Protein AF-A0A812C822-F1 (afdb_monomer)

Structure (mmCIF, N/CA/C/O backbone):
data_AF-A0A812C822-F1
#
_entry.id   AF-A0A812C822-F1
#
loop_
_atom_site.group_PDB
_atom_site.id
_atom_site.type_symbol
_atom_site.label_atom_id
_atom_site.label_alt_id
_atom_site.label_comp_id
_atom_site.label_asym_id
_atom_site.label_entity_id
_atom_site.label_seq_id
_atom_site.pdbx_PDB_ins_code
_atom_site.Cartn_x
_atom_site.Cartn_y
_atom_site.Cartn_z
_atom_site.occupancy
_atom_site.B_iso_or_equiv
_atom_site.auth_seq_id
_atom_site.auth_comp_id
_atom_site.auth_asym_id
_atom_site.auth_atom_id
_atom_site.pdbx_PDB_model_num
ATOM 1 N N . MET A 1 1 ? -41.210 -12.413 82.001 1.00 61.38 1 MET A N 1
ATOM 2 C CA . MET A 1 1 ? -42.008 -12.595 80.765 1.00 61.38 1 MET A CA 1
ATOM 3 C C . MET A 1 1 ? -41.778 -11.460 79.762 1.00 61.38 1 MET A C 1
ATOM 5 O O . MET A 1 1 ? -41.205 -11.728 78.719 1.00 61.38 1 MET A O 1
ATOM 9 N N . VAL A 1 2 ? -42.097 -10.197 80.082 1.00 68.31 2 VAL A N 1
ATOM 10 C CA . VAL A 1 2 ? -41.981 -9.054 79.138 1.00 68.31 2 VAL A CA 1
ATOM 11 C C . VAL A 1 2 ? -40.544 -8.757 78.671 1.00 68.31 2 VAL A C 1
ATOM 13 O O . VAL A 1 2 ? -40.318 -8.565 77.481 1.00 68.31 2 VAL A O 1
ATOM 16 N N . GLN A 1 3 ? -39.553 -8.782 79.572 1.00 64.69 3 GLN A N 1
ATOM 17 C CA . GLN A 1 3 ? -38.143 -8.544 79.208 1.00 64.69 3 GLN A CA 1
ATOM 18 C C . GLN A 1 3 ? -37.578 -9.601 78.246 1.00 64.69 3 GLN A C 1
ATOM 20 O O . GLN A 1 3 ? -36.818 -9.265 77.345 1.00 64.69 3 GLN A O 1
ATOM 25 N N . ILE A 1 4 ? -37.990 -10.863 78.399 1.00 64.94 4 ILE A N 1
ATOM 26 C CA . ILE A 1 4 ? -37.555 -11.973 77.537 1.00 64.94 4 ILE A CA 1
ATOM 27 C C . ILE A 1 4 ? -38.189 -11.842 76.144 1.00 64.94 4 ILE A C 1
ATOM 29 O O . ILE A 1 4 ? -37.499 -12.007 75.145 1.00 64.94 4 ILE A O 1
ATOM 33 N N . LEU A 1 5 ? -39.470 -11.462 76.063 1.00 65.88 5 LEU A N 1
ATOM 34 C CA . LEU A 1 5 ? -40.148 -11.214 74.784 1.00 65.88 5 LEU A CA 1
ATOM 35 C C . LEU A 1 5 ? -39.523 -10.038 74.012 1.00 65.88 5 LEU A C 1
ATOM 37 O O . LEU A 1 5 ? -39.319 -10.125 72.804 1.00 65.88 5 LEU A O 1
ATOM 41 N N . CYS A 1 6 ? -39.180 -8.953 74.714 1.00 67.88 6 CYS A N 1
ATOM 42 C CA . CYS A 1 6 ? -38.526 -7.779 74.129 1.00 67.88 6 CYS A CA 1
ATOM 43 C C . CYS A 1 6 ? -37.108 -8.105 73.620 1.00 67.88 6 CYS A C 1
ATOM 45 O O . CYS A 1 6 ? -36.707 -7.671 72.538 1.00 67.88 6 CYS A O 1
ATOM 47 N N . PHE A 1 7 ? -36.368 -8.938 74.357 1.00 71.38 7 PHE A N 1
ATOM 48 C CA . PHE A 1 7 ? -35.052 -9.430 73.944 1.00 71.38 7 PHE A CA 1
ATOM 49 C C . PHE A 1 7 ? -35.123 -10.307 72.682 1.00 71.38 7 PHE A C 1
ATOM 51 O O . PHE A 1 7 ? -34.345 -10.122 71.752 1.00 71.38 7 PHE A O 1
ATOM 58 N N . ILE A 1 8 ? -36.103 -11.210 72.595 1.00 67.62 8 ILE A N 1
ATOM 59 C CA . ILE A 1 8 ? -36.306 -12.060 71.409 1.00 67.62 8 ILE A CA 1
ATOM 60 C C . ILE A 1 8 ? -36.713 -11.220 70.186 1.00 67.62 8 ILE A C 1
ATOM 62 O O . ILE A 1 8 ? -36.205 -11.440 69.087 1.00 67.62 8 ILE A O 1
ATOM 66 N N . PHE A 1 9 ? -37.586 -10.224 70.363 1.00 71.12 9 PHE A N 1
ATOM 67 C CA . PHE A 1 9 ? -38.024 -9.342 69.276 1.00 71.12 9 PHE A CA 1
ATOM 68 C C . PHE A 1 9 ? -36.879 -8.473 68.727 1.00 71.12 9 PHE A C 1
ATOM 70 O O . PHE A 1 9 ? -36.712 -8.345 67.514 1.00 71.12 9 PHE A O 1
ATOM 77 N N . THR A 1 10 ? -36.043 -7.919 69.608 1.00 70.50 10 THR A N 1
ATOM 78 C CA . THR A 1 10 ? -34.861 -7.128 69.218 1.00 70.50 10 THR A CA 1
ATOM 79 C C . THR A 1 10 ? -33.774 -7.986 68.561 1.00 70.50 10 THR A C 1
ATOM 81 O O . THR A 1 10 ? -33.170 -7.557 67.573 1.00 70.50 10 THR A O 1
ATOM 84 N N . GLN A 1 11 ? -33.571 -9.228 69.019 1.00 73.50 11 GLN A N 1
ATOM 85 C CA . GLN A 1 11 ? -32.710 -10.191 68.325 1.00 73.50 11 GLN A CA 1
ATOM 86 C C . GLN A 1 11 ? -33.229 -10.529 66.922 1.00 73.50 11 GLN A C 1
ATOM 88 O O . GLN A 1 11 ? -32.466 -10.457 65.964 1.00 73.50 11 GLN A O 1
ATOM 93 N N . HIS A 1 12 ? -34.522 -10.803 66.750 1.00 68.12 12 HIS A N 1
ATOM 94 C CA . HIS A 1 12 ? -35.078 -11.049 65.416 1.00 68.12 12 HIS A CA 1
ATOM 95 C C . HIS A 1 12 ? -34.931 -9.848 64.473 1.00 68.12 12 HIS A C 1
ATOM 97 O O . HIS A 1 12 ? -34.549 -10.025 63.316 1.00 68.12 12 HIS A O 1
ATOM 103 N N . LEU A 1 13 ? -35.181 -8.629 64.960 1.00 72.19 13 LEU A N 1
ATOM 104 C CA . LEU A 1 13 ? -35.046 -7.409 64.161 1.00 72.19 13 LEU A CA 1
ATOM 105 C C . LEU A 1 13 ? -33.588 -7.152 63.746 1.00 72.19 13 LEU A C 1
ATOM 107 O O . LEU A 1 13 ? -33.324 -6.803 62.599 1.00 72.19 13 LEU A O 1
ATOM 111 N N . SER A 1 14 ? -32.636 -7.350 64.661 1.00 73.25 14 SER A N 1
ATOM 112 C CA . SER A 1 14 ? -31.201 -7.180 64.381 1.00 73.25 14 SER A CA 1
ATOM 113 C C . SER A 1 14 ? -30.655 -8.236 63.415 1.00 73.25 14 SER A C 1
ATOM 115 O O . SER A 1 14 ? -29.867 -7.905 62.527 1.00 73.25 14 SER A O 1
ATOM 117 N N . ILE A 1 15 ? -31.114 -9.485 63.515 1.00 77.94 15 ILE A N 1
ATOM 118 C CA . ILE A 1 15 ? -30.775 -10.548 62.562 1.00 77.94 15 ILE A CA 1
ATOM 119 C C . ILE A 1 15 ? -31.362 -10.222 61.182 1.00 77.94 15 ILE A C 1
ATOM 121 O O . ILE A 1 15 ? -30.652 -10.274 60.183 1.00 77.94 15 ILE A O 1
ATOM 125 N N . TYR A 1 16 ? -32.626 -9.802 61.115 1.00 72.62 16 TYR A N 1
ATOM 126 C CA . TYR A 1 16 ? -33.255 -9.407 59.853 1.00 72.62 16 TYR A CA 1
ATOM 127 C C . TYR A 1 16 ? -32.528 -8.230 59.185 1.00 72.62 16 TYR A C 1
ATOM 129 O O . TYR A 1 16 ? -32.203 -8.292 57.999 1.00 72.62 16 TYR A O 1
ATOM 137 N N . LEU A 1 17 ? -32.218 -7.176 59.948 1.00 69.88 17 LEU A N 1
ATOM 138 C CA . LEU A 1 17 ? -31.540 -5.987 59.433 1.00 69.88 17 LEU A CA 1
ATOM 139 C C . LEU A 1 17 ? -30.103 -6.292 58.993 1.00 69.88 17 LEU A C 1
ATOM 141 O O . LEU A 1 17 ? -29.672 -5.807 57.951 1.00 69.88 17 LEU A O 1
ATOM 145 N N . SER A 1 18 ? -29.367 -7.106 59.756 1.00 73.88 18 SER A N 1
ATOM 146 C CA . SER A 1 18 ? -27.996 -7.495 59.404 1.00 73.88 18 SER A CA 1
ATOM 147 C C . SER A 1 18 ? -27.952 -8.358 58.144 1.00 73.88 18 SER A C 1
ATOM 149 O O . SER A 1 18 ? -27.127 -8.102 57.270 1.00 73.88 18 SER A O 1
ATOM 151 N N . ILE A 1 19 ? -28.880 -9.307 57.990 1.00 78.06 19 ILE A N 1
ATOM 152 C CA . ILE A 1 19 ? -29.004 -10.112 56.771 1.00 78.06 19 ILE A CA 1
ATOM 153 C C . ILE A 1 19 ? -29.370 -9.214 55.585 1.00 78.06 19 ILE A C 1
ATOM 155 O O . ILE A 1 19 ? -28.661 -9.230 54.581 1.00 78.06 19 ILE A O 1
ATOM 159 N N . TYR A 1 20 ? -30.399 -8.371 55.709 1.00 73.75 20 TYR A N 1
ATOM 160 C CA . TYR A 1 20 ? -30.810 -7.453 54.643 1.00 73.75 20 TYR A CA 1
ATOM 161 C C . TYR A 1 20 ? -29.671 -6.519 54.211 1.00 73.75 20 TYR A C 1
ATOM 163 O O . TYR A 1 20 ? -29.384 -6.397 53.020 1.00 73.75 20 TYR A O 1
ATOM 171 N N . LEU A 1 21 ? -28.974 -5.908 55.173 1.00 71.56 21 LEU A N 1
ATOM 172 C CA . LEU A 1 21 ? -27.857 -5.008 54.902 1.00 71.56 21 LEU A CA 1
ATOM 173 C C . LEU A 1 21 ? -26.675 -5.753 54.269 1.00 71.56 21 LEU A C 1
ATOM 175 O O . LEU A 1 21 ? -26.073 -5.237 53.335 1.00 71.56 21 LEU A O 1
ATOM 179 N N . SER A 1 22 ? -26.366 -6.970 54.730 1.00 74.31 22 SER A N 1
ATOM 180 C CA . SER A 1 22 ? -25.284 -7.791 54.168 1.00 74.31 22 SER A CA 1
ATOM 181 C C . SER A 1 22 ? -25.565 -8.226 52.726 1.00 74.31 22 SER A C 1
ATOM 183 O O . SER A 1 22 ? -24.669 -8.194 51.880 1.00 74.31 22 SER A O 1
ATOM 185 N N . ILE A 1 23 ? -26.817 -8.561 52.408 1.00 74.25 23 ILE A N 1
ATOM 186 C CA . ILE A 1 23 ? -27.250 -8.907 51.052 1.00 74.25 23 ILE A CA 1
ATOM 187 C C . ILE A 1 23 ? -27.214 -7.660 50.163 1.00 74.25 23 ILE A C 1
ATOM 189 O O . ILE A 1 23 ? -26.649 -7.699 49.074 1.00 74.25 23 ILE A O 1
ATOM 193 N N . TYR A 1 24 ? -27.734 -6.528 50.640 1.00 74.62 24 TYR A N 1
ATOM 194 C CA . TYR A 1 24 ? -27.696 -5.273 49.891 1.00 74.62 24 TYR A CA 1
ATOM 195 C C . TYR A 1 24 ? -26.256 -4.818 49.601 1.00 74.62 24 TYR A C 1
ATOM 197 O O . TYR A 1 24 ? -25.925 -4.514 48.454 1.00 74.62 24 TYR A O 1
ATOM 205 N N . LEU A 1 25 ? -25.373 -4.831 50.611 1.00 71.31 25 LEU A N 1
ATOM 206 C CA . LEU A 1 25 ? -23.961 -4.481 50.433 1.00 71.31 25 LEU A CA 1
ATOM 207 C C . LEU A 1 25 ? -23.251 -5.447 49.479 1.00 71.31 25 LEU A C 1
ATOM 209 O O . LEU A 1 25 ? -22.497 -4.993 48.625 1.00 71.31 25 LEU A O 1
ATOM 213 N N . SER A 1 26 ? -23.471 -6.759 49.608 1.00 69.94 26 SER A N 1
ATOM 214 C CA . SER A 1 26 ? -22.804 -7.751 48.752 1.00 69.94 26 SER A CA 1
A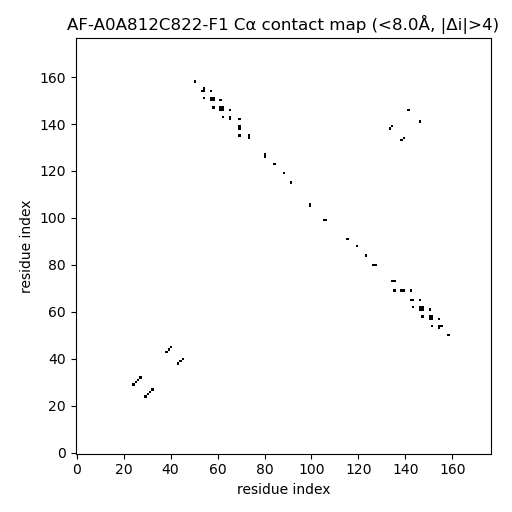TOM 215 C C . SER A 1 26 ? -23.248 -7.651 4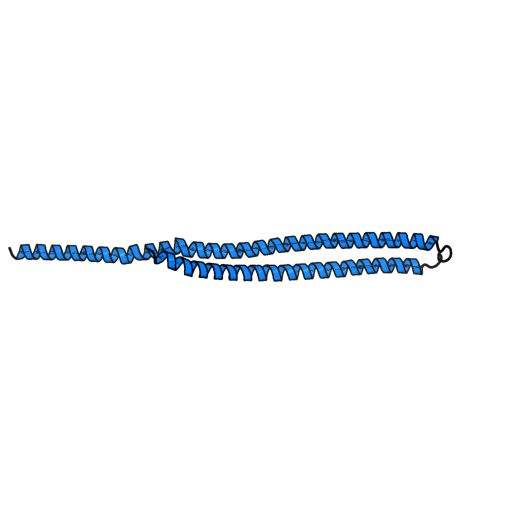7.293 1.00 69.94 26 SER A C 1
ATOM 217 O O . SER A 1 26 ? -22.408 -7.674 46.394 1.00 69.94 26 SER A O 1
ATOM 219 N N . ILE A 1 27 ? -24.538 -7.443 47.029 1.00 71.62 27 ILE A N 1
ATOM 220 C CA . ILE A 1 27 ? -25.031 -7.222 45.666 1.00 71.62 27 ILE A CA 1
ATOM 221 C C . ILE A 1 27 ? -24.429 -5.936 45.085 1.00 71.62 27 ILE A C 1
ATOM 223 O O . ILE A 1 27 ? -23.872 -5.956 43.986 1.00 71.62 27 ILE A O 1
ATOM 227 N N . TYR A 1 28 ? -24.496 -4.827 45.827 1.00 71.94 28 TYR A N 1
ATOM 228 C CA . TYR A 1 28 ? -24.105 -3.518 45.308 1.00 71.94 28 TYR A CA 1
ATOM 229 C C . TYR A 1 28 ? -22.586 -3.360 45.145 1.00 71.94 28 TYR A C 1
ATOM 231 O O . TYR A 1 28 ? -22.126 -2.871 44.116 1.00 71.94 28 TYR A O 1
ATOM 239 N N . TYR A 1 29 ? -21.794 -3.786 46.133 1.00 67.75 29 TYR A N 1
ATOM 240 C CA . TYR A 1 29 ? -20.342 -3.573 46.136 1.00 67.75 29 TYR A CA 1
ATOM 241 C C . TYR A 1 29 ? -19.528 -4.716 45.528 1.00 67.75 29 TYR A C 1
ATOM 243 O O . TYR A 1 29 ? -18.379 -4.487 45.160 1.00 67.75 29 TYR A O 1
ATOM 251 N N . ILE A 1 30 ? -20.070 -5.932 45.424 1.00 69.31 30 ILE A N 1
ATOM 252 C CA . ILE A 1 30 ? -19.310 -7.093 44.923 1.00 69.31 30 ILE A CA 1
ATOM 253 C C . ILE A 1 30 ? -19.871 -7.559 43.582 1.00 69.31 30 ILE A C 1
ATOM 255 O O . ILE A 1 30 ? -19.125 -7.748 42.619 1.00 69.31 30 ILE A O 1
ATOM 259 N N . LEU A 1 31 ? -21.188 -7.723 43.491 1.00 67.12 31 LEU A N 1
ATOM 260 C CA .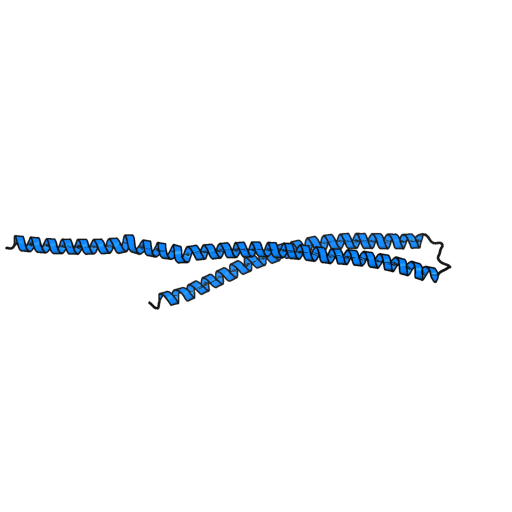 LEU A 1 31 ? -21.825 -8.365 42.343 1.00 67.12 31 LEU A CA 1
ATOM 261 C C . LEU A 1 31 ? -21.961 -7.408 41.145 1.00 67.12 31 LEU A C 1
ATOM 263 O O . LEU A 1 31 ? -21.615 -7.768 40.022 1.00 67.12 31 LEU A O 1
ATOM 267 N N . LEU A 1 32 ? -22.357 -6.153 41.379 1.00 68.44 32 LEU A N 1
ATOM 268 C CA . LEU A 1 32 ? -22.441 -5.142 40.317 1.00 68.44 32 LEU A CA 1
ATOM 269 C C . LEU A 1 32 ? -21.077 -4.852 39.645 1.00 68.44 32 LEU A C 1
ATOM 271 O O . LEU A 1 32 ? -20.998 -4.899 38.414 1.00 68.44 32 LEU A O 1
ATOM 275 N N . PRO A 1 33 ? -19.983 -4.601 40.398 1.00 70.00 33 PRO A N 1
ATOM 276 C CA . PRO A 1 33 ? -18.677 -4.320 39.803 1.00 70.00 33 PRO A CA 1
ATOM 277 C C . PRO A 1 33 ? -18.063 -5.534 39.103 1.00 70.00 33 PRO A C 1
ATOM 279 O O . PRO A 1 33 ? -17.401 -5.373 38.080 1.00 70.00 33 PRO A O 1
ATOM 282 N N . SER A 1 34 ? -18.294 -6.749 39.616 1.00 70.31 34 SER A N 1
ATOM 283 C CA . SER A 1 34 ? -17.786 -7.978 38.991 1.00 70.31 34 SER A CA 1
ATOM 284 C C . SER A 1 34 ? -18.472 -8.276 37.658 1.00 70.31 34 SER A C 1
ATOM 286 O O . SER A 1 34 ? -17.785 -8.627 36.700 1.00 70.31 34 SER A O 1
ATOM 288 N N . ILE A 1 35 ? -19.786 -8.053 37.545 1.00 71.56 35 ILE A N 1
ATOM 289 C CA . ILE A 1 35 ? -20.506 -8.149 36.265 1.00 71.56 35 ILE A CA 1
ATOM 290 C C . ILE A 1 35 ? -20.003 -7.092 35.277 1.00 71.56 35 ILE A C 1
ATOM 292 O O . ILE A 1 35 ? -19.722 -7.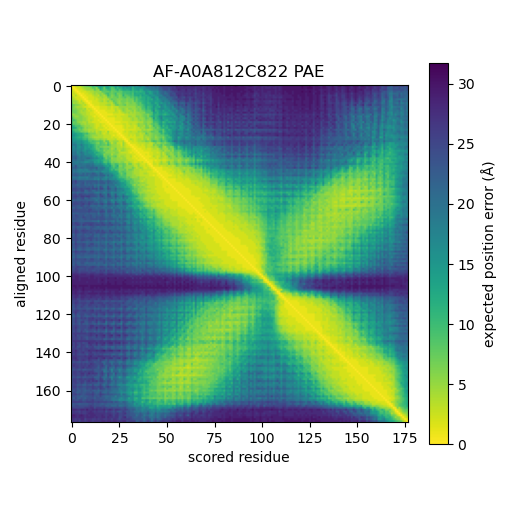423 34.125 1.00 71.56 35 ILE A O 1
ATOM 296 N N . ALA A 1 36 ? -19.840 -5.839 35.715 1.00 67.69 36 ALA A N 1
ATOM 297 C CA . ALA A 1 36 ? -19.332 -4.763 34.861 1.00 67.69 36 ALA A CA 1
ATOM 298 C C . ALA A 1 36 ? -17.910 -5.056 34.347 1.00 67.69 36 ALA A C 1
ATOM 300 O O . ALA A 1 36 ? -17.621 -4.891 33.160 1.00 67.69 36 ALA A O 1
ATOM 301 N N . PHE A 1 37 ? -17.034 -5.557 35.221 1.00 69.38 37 PHE A N 1
ATOM 302 C CA . PHE A 1 37 ? -15.685 -5.991 34.865 1.00 69.38 37 PHE A CA 1
ATOM 303 C C . PHE A 1 37 ? -15.698 -7.171 33.883 1.00 69.38 37 PHE A C 1
ATOM 305 O O . PHE A 1 37 ? -14.940 -7.179 32.913 1.00 69.38 37 PHE A O 1
ATOM 312 N N . CYS A 1 38 ? -16.595 -8.139 34.093 1.00 71.19 38 CYS A N 1
ATOM 313 C CA . CYS A 1 38 ? -16.775 -9.286 33.209 1.00 71.19 38 CYS A CA 1
ATOM 314 C C . CYS A 1 38 ? -17.226 -8.849 31.805 1.00 71.19 38 CYS A C 1
ATOM 316 O O . CYS A 1 38 ? -16.637 -9.278 30.816 1.00 71.19 38 CYS A O 1
ATOM 318 N N . PHE A 1 39 ? -18.186 -7.924 31.708 1.00 71.69 39 PHE A N 1
ATOM 319 C CA . PHE A 1 39 ? -18.628 -7.342 30.435 1.00 71.69 39 PHE A CA 1
ATOM 320 C C . PHE A 1 39 ? -17.503 -6.594 29.712 1.00 71.69 39 PHE A C 1
ATOM 322 O O . PHE A 1 39 ? -17.303 -6.775 28.509 1.00 71.69 39 PHE A O 1
ATOM 329 N N . TYR A 1 40 ? -16.734 -5.780 30.439 1.00 62.47 40 TYR A N 1
ATOM 330 C CA . TYR A 1 40 ? -15.603 -5.048 29.873 1.00 62.47 40 TYR A CA 1
ATOM 331 C C . TYR A 1 40 ? -14.545 -5.998 29.290 1.00 62.47 40 TYR A C 1
ATOM 333 O O . TYR A 1 40 ? -14.107 -5.816 28.152 1.00 62.47 40 TYR A O 1
ATOM 341 N N . LEU A 1 41 ? -14.176 -7.048 30.029 1.00 63.50 41 LEU A N 1
ATOM 342 C CA . LEU A 1 41 ? -13.210 -8.050 29.575 1.00 63.50 41 LEU A CA 1
ATOM 343 C C . LEU A 1 41 ? -13.725 -8.913 28.419 1.00 63.50 41 LEU A C 1
ATOM 345 O O . LEU A 1 41 ? -12.969 -9.178 27.488 1.00 63.50 41 LEU A O 1
ATOM 349 N N . LEU A 1 42 ? -14.980 -9.364 28.467 1.00 67.44 42 LEU A N 1
ATOM 350 C CA . LEU A 1 42 ? -15.539 -10.283 27.468 1.00 67.44 42 LEU A CA 1
ATOM 351 C C . LEU A 1 42 ? -15.947 -9.595 26.167 1.00 67.44 42 LEU A C 1
ATOM 353 O O . LEU A 1 42 ? -15.922 -10.236 25.120 1.00 67.44 42 LEU A O 1
ATOM 357 N N . HIS A 1 43 ? -16.329 -8.318 26.214 1.00 69.19 43 HIS A N 1
ATOM 358 C CA . HIS A 1 43 ? -16.831 -7.608 25.039 1.00 69.19 43 HIS A CA 1
ATOM 359 C C . HIS A 1 43 ? -15.967 -6.419 24.638 1.00 69.19 43 HIS A C 1
ATOM 361 O O . HIS A 1 43 ? -15.543 -6.351 23.484 1.00 69.19 43 HIS A O 1
ATOM 367 N N . CYS A 1 44 ? -15.679 -5.487 25.552 1.00 69.50 44 CYS A N 1
ATOM 368 C CA . CYS A 1 44 ? -14.966 -4.262 25.181 1.00 69.50 44 CYS A CA 1
ATOM 369 C C . CYS A 1 44 ? -13.525 -4.555 24.747 1.00 69.50 44 CYS A C 1
ATOM 371 O O . CYS A 1 44 ? -13.112 -4.121 23.673 1.00 69.50 44 CYS A O 1
ATOM 373 N N . VAL A 1 45 ? -12.769 -5.319 25.540 1.00 69.81 45 VAL A N 1
ATOM 374 C CA . VAL A 1 45 ? -11.364 -5.648 25.242 1.00 69.81 45 VAL A CA 1
ATOM 375 C C . VAL A 1 45 ? -11.198 -6.371 23.895 1.00 69.81 45 VAL A C 1
ATOM 377 O O . VAL A 1 45 ? -10.445 -5.868 23.058 1.00 69.81 45 VAL A O 1
ATOM 380 N N . PRO A 1 46 ? -11.886 -7.495 23.613 1.00 72.44 46 PRO A N 1
ATOM 381 C CA . PRO A 1 46 ? -11.741 -8.179 22.330 1.00 72.44 46 PRO A CA 1
ATOM 382 C C . PRO A 1 46 ? -12.246 -7.337 21.159 1.00 72.44 46 PRO A C 1
ATOM 384 O O . PRO A 1 46 ? -11.670 -7.423 20.077 1.00 72.44 46 PRO A O 1
ATOM 387 N N . PHE A 1 47 ? -13.248 -6.472 21.358 1.00 73.06 47 PHE A N 1
ATOM 388 C CA . PHE A 1 47 ? -13.665 -5.524 20.328 1.00 73.06 47 PHE A CA 1
ATOM 389 C C . PHE A 1 47 ? -12.534 -4.549 19.972 1.00 73.06 47 PHE A C 1
ATOM 391 O O . PHE A 1 47 ? -12.115 -4.516 18.816 1.00 73.06 47 PHE A O 1
ATOM 398 N N . PHE A 1 48 ? -11.971 -3.823 20.944 1.00 69.81 48 PHE A N 1
ATOM 399 C CA . PHE A 1 48 ? -10.864 -2.887 20.695 1.00 69.81 48 PHE A CA 1
ATOM 400 C C . PHE A 1 48 ? -9.619 -3.581 20.123 1.00 69.81 48 PHE A C 1
ATOM 402 O O . PHE A 1 48 ? -8.961 -3.052 19.221 1.00 69.81 48 PHE A O 1
ATOM 409 N N . LEU A 1 49 ? -9.313 -4.787 20.605 1.00 72.12 49 LEU A N 1
ATOM 410 C CA . LEU A 1 49 ? -8.193 -5.574 20.101 1.00 72.12 49 LEU A CA 1
ATOM 411 C C . LEU A 1 49 ? -8.435 -6.015 18.652 1.00 72.12 49 LEU A C 1
ATOM 413 O O . LEU A 1 49 ? -7.578 -5.808 17.801 1.00 72.12 49 LEU A O 1
ATOM 417 N N . SER A 1 50 ? -9.617 -6.550 18.336 1.00 74.50 50 SER A N 1
ATOM 418 C CA . SER A 1 50 ? -9.958 -6.962 16.968 1.00 74.50 50 SER A CA 1
ATOM 419 C C . SER A 1 50 ? -9.911 -5.787 15.992 1.00 74.50 50 SER A C 1
ATOM 421 O O . SER A 1 50 ? -9.399 -5.922 14.883 1.00 74.50 50 SER A O 1
ATOM 423 N N . HIS A 1 51 ? -10.358 -4.609 16.431 1.00 73.69 51 HIS A N 1
ATOM 424 C CA . HIS A 1 51 ? -10.354 -3.395 15.630 1.00 73.69 51 HIS A CA 1
ATOM 425 C C . HIS A 1 51 ? -8.927 -2.926 15.338 1.00 73.69 51 HIS A C 1
ATOM 427 O O . HIS A 1 51 ? -8.563 -2.726 14.180 1.00 73.69 51 HIS A O 1
ATOM 433 N N . SER A 1 52 ? -8.094 -2.822 16.374 1.00 72.19 52 SER A N 1
ATOM 434 C CA . SER A 1 52 ? -6.700 -2.395 16.222 1.00 72.19 52 SER A CA 1
ATOM 435 C C . SER A 1 52 ? -5.888 -3.380 15.375 1.00 72.19 52 SER A C 1
ATOM 437 O O . SER A 1 52 ? -5.160 -2.952 14.478 1.00 72.19 52 SER A O 1
ATOM 439 N N . VAL A 1 53 ? -6.083 -4.690 15.568 1.00 79.38 53 VAL A N 1
ATOM 440 C CA . VAL A 1 53 ? -5.459 -5.738 14.744 1.00 79.38 53 VAL A CA 1
ATOM 441 C C . VAL A 1 53 ? -5.941 -5.668 13.296 1.00 79.38 53 VAL A C 1
ATOM 443 O O . VAL A 1 53 ? -5.121 -5.764 12.387 1.00 79.38 53 VAL A O 1
ATOM 446 N N . SER A 1 54 ? -7.240 -5.466 13.056 1.00 78.00 54 SER A N 1
ATOM 447 C CA . SER A 1 54 ? -7.783 -5.386 11.694 1.00 78.00 54 SER A CA 1
ATOM 448 C C . SER A 1 54 ? -7.208 -4.206 10.908 1.00 78.00 54 SER A C 1
ATOM 450 O O . SER A 1 54 ? -6.808 -4.374 9.756 1.00 78.00 54 SER A O 1
ATOM 452 N N . ILE A 1 55 ? -7.074 -3.039 11.547 1.00 75.50 55 ILE A N 1
ATOM 453 C CA . ILE A 1 55 ? -6.482 -1.849 10.932 1.00 75.50 55 ILE A CA 1
ATOM 454 C C . ILE A 1 55 ? -5.003 -2.104 10.649 1.00 75.50 55 ILE A C 1
ATOM 456 O O . ILE A 1 55 ? -4.564 -1.929 9.513 1.00 75.50 55 ILE A O 1
ATOM 460 N N . TYR A 1 56 ? -4.252 -2.590 11.642 1.00 77.44 56 TYR A N 1
ATOM 461 C CA . TYR A 1 56 ? -2.833 -2.897 11.475 1.00 77.44 56 TYR A CA 1
ATOM 462 C C . TYR A 1 56 ? -2.591 -3.882 10.325 1.00 77.44 56 TYR A C 1
ATOM 464 O O . TYR A 1 56 ? -1.772 -3.620 9.443 1.00 77.44 56 TYR A O 1
ATOM 472 N N . LEU A 1 57 ? -3.346 -4.984 10.293 1.00 79.81 57 LEU A N 1
ATOM 473 C CA . LEU A 1 57 ? -3.228 -6.004 9.258 1.00 79.81 57 LEU A CA 1
ATOM 474 C C . LEU A 1 57 ? -3.608 -5.455 7.878 1.00 79.81 57 LEU A C 1
ATOM 476 O O . LEU A 1 57 ? -2.914 -5.740 6.905 1.00 79.81 57 LEU A O 1
ATOM 480 N N . SER A 1 58 ? -4.669 -4.646 7.786 1.00 77.06 58 SER A N 1
ATOM 481 C CA . SER A 1 58 ? -5.097 -4.043 6.517 1.00 77.06 58 SER A CA 1
ATOM 482 C C . SER A 1 58 ? -4.033 -3.112 5.931 1.00 77.06 58 SER A C 1
ATOM 484 O O . SER A 1 58 ? -3.740 -3.184 4.736 1.00 77.06 58 SER A O 1
ATOM 486 N N . ILE A 1 59 ? -3.385 -2.305 6.776 1.00 76.88 59 ILE A N 1
ATOM 487 C CA . ILE A 1 59 ? -2.304 -1.409 6.368 1.00 76.88 59 ILE A CA 1
ATOM 488 C C . ILE A 1 59 ? -1.091 -2.235 5.945 1.00 76.88 59 ILE A C 1
ATOM 490 O O . ILE A 1 59 ? -0.587 -2.048 4.837 1.00 76.88 59 ILE A O 1
ATOM 494 N N . TYR A 1 60 ? -0.666 -3.192 6.775 1.00 80.38 60 TYR A N 1
ATOM 495 C CA . TYR A 1 60 ? 0.475 -4.057 6.478 1.00 80.38 60 TYR A CA 1
ATOM 496 C C . TYR A 1 60 ? 0.303 -4.791 5.141 1.00 80.38 60 TYR A C 1
ATOM 498 O O . TYR A 1 60 ? 1.188 -4.746 4.285 1.00 80.38 60 TYR A O 1
ATOM 506 N N . LEU A 1 61 ? -0.864 -5.407 4.928 1.00 81.00 61 LEU A N 1
ATOM 507 C CA . LEU A 1 61 ? -1.173 -6.128 3.698 1.00 81.00 61 LEU A CA 1
ATOM 508 C C . LEU A 1 61 ? -1.237 -5.187 2.489 1.00 81.00 61 LEU A C 1
ATOM 510 O O . LEU A 1 61 ? -0.724 -5.538 1.429 1.00 81.00 61 LEU A O 1
ATOM 514 N N . SER A 1 62 ? -1.812 -3.987 2.641 1.00 77.94 62 SER A N 1
ATOM 515 C CA . SER A 1 62 ? -1.876 -2.999 1.554 1.00 77.94 62 SER A CA 1
ATOM 516 C C . SER A 1 62 ? -0.488 -2.534 1.108 1.00 77.94 62 SER A C 1
ATOM 518 O O . SER A 1 62 ? -0.216 -2.492 -0.091 1.00 77.94 62 SER A O 1
ATOM 520 N N . ILE A 1 63 ? 0.425 -2.288 2.054 1.00 77.69 63 ILE A N 1
ATOM 521 C CA . ILE A 1 63 ? 1.811 -1.908 1.760 1.00 77.69 63 ILE A CA 1
ATOM 522 C C . ILE A 1 63 ? 2.537 -3.062 1.070 1.00 77.69 63 ILE A C 1
ATOM 524 O O . ILE A 1 63 ? 3.183 -2.851 0.044 1.00 77.69 63 ILE A O 1
ATOM 528 N N . TYR A 1 64 ? 2.409 -4.283 1.598 1.00 84.31 64 TYR A N 1
ATOM 529 C CA . TYR A 1 64 ? 3.048 -5.460 1.013 1.00 84.31 64 TYR A CA 1
ATOM 530 C C . TYR A 1 64 ? 2.569 -5.708 -0.422 1.00 84.31 64 TYR A C 1
ATOM 532 O O . TYR A 1 64 ? 3.382 -5.861 -1.337 1.00 84.31 64 TYR A O 1
ATOM 540 N N . PHE A 1 65 ? 1.250 -5.677 -0.636 1.00 80.94 65 PHE A N 1
ATOM 541 C CA . PHE A 1 65 ? 0.654 -5.801 -1.962 1.00 80.94 65 PHE A CA 1
ATOM 542 C C . PHE A 1 65 ? 1.189 -4.721 -2.903 1.00 80.94 65 PHE A C 1
ATOM 544 O O . PHE A 1 65 ? 1.622 -5.025 -4.014 1.00 80.94 65 PHE A O 1
ATOM 551 N N . CYS A 1 66 ? 1.249 -3.476 -2.439 1.00 77.31 66 CYS A N 1
ATOM 552 C CA . CYS A 1 66 ? 1.706 -2.364 -3.250 1.00 77.31 66 CYS A CA 1
ATOM 553 C C . CYS A 1 66 ? 3.191 -2.463 -3.645 1.00 77.31 66 CYS A C 1
ATOM 555 O O . CYS A 1 66 ? 3.558 -2.212 -4.799 1.00 77.31 66 CYS A O 1
ATOM 557 N N . LEU A 1 67 ? 4.047 -2.918 -2.726 1.00 77.56 67 LEU A N 1
ATOM 558 C CA . LEU A 1 67 ? 5.454 -3.193 -3.019 1.00 77.56 67 LEU A CA 1
ATOM 559 C C . LEU A 1 67 ? 5.602 -4.323 -4.046 1.00 77.56 67 LEU A C 1
ATOM 561 O O . LEU A 1 67 ? 6.367 -4.209 -5.000 1.00 77.56 67 LEU A O 1
ATOM 565 N N . SER A 1 68 ? 4.836 -5.404 -3.879 1.00 84.12 68 SER A N 1
ATOM 566 C CA . SER A 1 68 ? 4.883 -6.541 -4.802 1.00 84.12 68 SER A CA 1
ATOM 567 C C . SER A 1 68 ? 4.423 -6.152 -6.212 1.00 84.12 68 SER A C 1
ATOM 569 O O . SER A 1 68 ? 5.063 -6.512 -7.202 1.00 84.12 68 SER A O 1
ATOM 571 N N . HIS A 1 69 ? 3.360 -5.348 -6.311 1.00 81.56 69 HIS A N 1
ATOM 572 C CA . HIS A 1 69 ? 2.811 -4.914 -7.586 1.00 81.56 69 HIS A CA 1
ATOM 573 C C . HIS A 1 69 ? 3.753 -3.945 -8.303 1.00 81.56 69 HIS A C 1
ATOM 575 O O . HIS A 1 69 ? 4.071 -4.164 -9.471 1.00 81.56 69 HIS A O 1
ATOM 581 N N . SER A 1 70 ? 4.264 -2.929 -7.600 1.00 78.06 70 SER A N 1
ATOM 582 C CA . SER A 1 70 ? 5.234 -1.980 -8.166 1.00 78.06 70 SER A CA 1
ATOM 583 C C . SER A 1 70 ? 6.498 -2.682 -8.672 1.00 78.06 70 SER A C 1
ATOM 585 O O . SER A 1 70 ? 6.953 -2.392 -9.779 1.00 78.06 70 SER A O 1
ATOM 587 N N . PHE A 1 71 ? 7.007 -3.678 -7.937 1.00 77.38 71 PHE A N 1
ATOM 588 C CA . PHE A 1 71 ? 8.135 -4.492 -8.388 1.00 77.38 71 PHE A CA 1
ATOM 589 C C . PHE A 1 71 ? 7.807 -5.291 -9.656 1.00 77.38 71 PHE A C 1
ATOM 591 O O . PHE A 1 71 ? 8.570 -5.261 -10.622 1.00 77.38 71 PHE A O 1
ATOM 598 N N . SER A 1 72 ? 6.655 -5.967 -9.691 1.00 83.94 72 SER A N 1
ATOM 599 C CA . SER A 1 72 ? 6.236 -6.740 -10.868 1.00 83.94 72 SER A CA 1
ATOM 600 C C . SER A 1 72 ? 6.066 -5.865 -12.115 1.00 83.94 72 SER A C 1
ATOM 602 O O . SER A 1 72 ? 6.509 -6.232 -13.204 1.00 83.94 72 SER A O 1
ATOM 604 N N . PHE A 1 73 ? 5.489 -4.673 -11.948 1.00 78.81 73 PHE A N 1
ATOM 605 C CA . PHE A 1 73 ? 5.250 -3.723 -13.027 1.00 78.81 73 PHE A CA 1
ATOM 606 C C . PHE A 1 73 ? 6.559 -3.159 -13.582 1.00 78.81 73 PHE A C 1
ATOM 608 O O . PHE A 1 73 ? 6.721 -3.070 -14.802 1.00 78.81 73 PHE A O 1
ATOM 615 N N . PHE A 1 74 ? 7.506 -2.836 -12.694 1.00 78.56 74 PHE A N 1
ATOM 616 C CA . PHE A 1 74 ? 8.856 -2.428 -13.069 1.00 78.56 74 PHE A CA 1
ATOM 617 C C . PHE A 1 74 ? 9.550 -3.509 -13.902 1.00 78.56 74 PHE A C 1
ATOM 619 O O . PHE A 1 74 ? 10.085 -3.212 -14.968 1.00 78.56 74 PHE A O 1
ATOM 626 N N . LEU A 1 75 ? 9.491 -4.767 -13.457 1.00 81.38 75 LEU A N 1
ATOM 627 C CA . LEU A 1 75 ? 10.149 -5.889 -14.126 1.00 81.38 75 LEU A CA 1
ATOM 628 C C . LEU A 1 75 ? 9.545 -6.150 -15.514 1.00 81.38 75 LEU A C 1
ATOM 630 O O . LEU A 1 75 ? 10.282 -6.283 -16.490 1.00 81.38 75 LEU A O 1
ATOM 634 N N . PHE A 1 76 ? 8.213 -6.135 -15.626 1.00 83.06 76 PHE A N 1
ATOM 635 C CA . PHE A 1 76 ? 7.517 -6.260 -16.909 1.00 83.06 76 PHE A CA 1
ATOM 636 C C . PHE A 1 76 ? 7.923 -5.153 -17.888 1.00 83.06 76 PHE A C 1
ATOM 638 O O . PHE A 1 76 ? 8.287 -5.429 -19.034 1.00 83.06 76 PHE A O 1
ATOM 645 N N . HIS A 1 77 ? 7.911 -3.898 -17.433 1.00 78.12 77 HIS A N 1
ATOM 646 C CA . HIS A 1 77 ? 8.267 -2.779 -18.295 1.00 78.12 77 HIS A CA 1
ATOM 647 C C . HIS A 1 77 ? 9.736 -2.813 -18.692 1.00 78.12 77 HIS A C 1
ATOM 649 O O . HIS A 1 77 ? 10.038 -2.616 -19.866 1.00 78.12 77 HIS A O 1
ATOM 655 N N . PHE A 1 78 ? 10.639 -3.124 -17.764 1.00 78.88 78 PHE A N 1
ATOM 656 C CA . PHE A 1 78 ? 12.060 -3.260 -18.061 1.00 78.88 78 PHE A CA 1
ATOM 657 C C . PHE A 1 78 ? 12.307 -4.282 -19.177 1.00 78.88 78 PHE A C 1
ATOM 659 O O . PHE A 1 78 ? 12.998 -3.975 -20.149 1.00 78.88 78 PHE A O 1
ATOM 666 N N . VAL A 1 79 ? 11.675 -5.459 -19.091 1.00 82.38 79 VAL A N 1
ATOM 667 C CA . VAL A 1 79 ? 11.759 -6.490 -20.137 1.00 82.38 79 VAL A CA 1
ATOM 668 C C . VAL A 1 79 ? 11.179 -5.984 -21.458 1.00 82.38 79 VAL A C 1
ATOM 670 O O . VAL A 1 79 ? 11.795 -6.181 -22.503 1.00 82.38 79 VAL A O 1
ATOM 673 N N . SER A 1 80 ? 10.035 -5.291 -21.430 1.00 82.56 80 SER A N 1
ATOM 674 C CA . SER A 1 80 ? 9.414 -4.748 -22.645 1.00 82.56 80 SER A CA 1
ATOM 675 C C . SER A 1 80 ? 10.298 -3.710 -23.346 1.00 82.56 80 SER A C 1
ATOM 677 O O . SER A 1 80 ? 10.467 -3.763 -24.563 1.00 82.56 80 SER A O 1
ATOM 679 N N . ILE A 1 81 ? 10.928 -2.816 -22.578 1.00 77.19 81 ILE A N 1
ATOM 680 C CA . ILE A 1 81 ? 11.823 -1.778 -23.088 1.00 77.19 81 ILE A CA 1
ATOM 681 C C . ILE A 1 81 ? 13.068 -2.438 -23.670 1.00 77.19 81 ILE A C 1
ATOM 683 O O . ILE A 1 81 ? 13.417 -2.167 -24.817 1.00 77.19 81 ILE A O 1
ATOM 687 N N . TYR A 1 82 ? 13.686 -3.362 -22.932 1.00 78.56 82 TYR A N 1
ATOM 688 C CA . TYR A 1 82 ? 14.850 -4.106 -23.402 1.00 78.56 82 TYR A CA 1
ATOM 689 C C . TYR A 1 82 ? 14.567 -4.832 -24.724 1.00 78.56 82 TYR A C 1
ATOM 691 O O . TYR A 1 82 ? 15.326 -4.689 -25.682 1.00 78.56 82 TYR A O 1
ATOM 699 N N . LEU A 1 83 ? 13.442 -5.550 -24.806 1.00 82.50 83 LEU A N 1
ATOM 700 C CA . LEU A 1 83 ? 13.041 -6.264 -26.016 1.00 82.50 83 LEU A CA 1
ATOM 701 C C . LEU A 1 83 ? 12.766 -5.300 -27.176 1.00 82.50 83 LEU A C 1
ATOM 703 O O . LEU A 1 83 ? 13.196 -5.562 -28.297 1.00 82.50 83 LEU A O 1
ATOM 707 N N . SER A 1 84 ? 12.093 -4.175 -26.914 1.00 78.81 84 SER A N 1
ATOM 70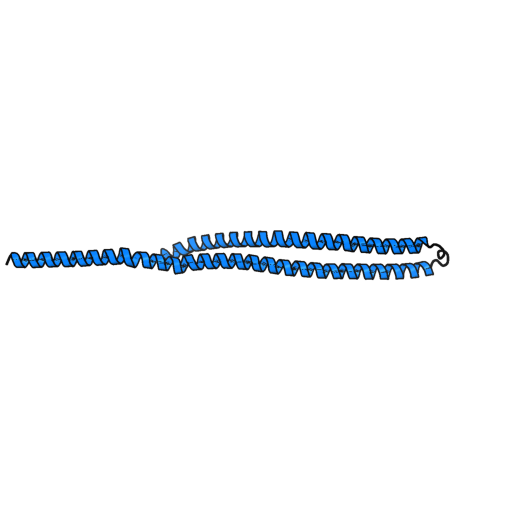8 C CA . SER A 1 84 ? 11.796 -3.166 -27.936 1.00 78.81 84 SER A CA 1
ATOM 709 C C . SER A 1 84 ? 13.062 -2.533 -28.514 1.00 78.81 84 SER A C 1
ATOM 711 O O . SER A 1 84 ? 13.154 -2.351 -29.726 1.00 78.81 84 SER A O 1
ATOM 713 N N . ILE A 1 85 ? 14.059 -2.265 -27.666 1.00 75.12 85 ILE A N 1
ATOM 714 C CA . ILE A 1 85 ? 15.355 -1.717 -28.069 1.00 75.12 85 ILE A CA 1
ATOM 715 C C . ILE A 1 85 ? 16.132 -2.761 -28.870 1.00 75.12 8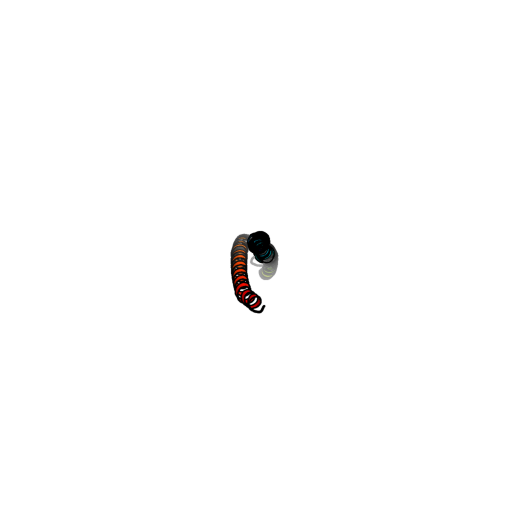5 ILE A C 1
ATOM 717 O O . ILE A 1 85 ? 16.656 -2.461 -29.937 1.00 75.12 85 ILE A O 1
ATOM 721 N N . TYR A 1 86 ? 16.184 -4.004 -28.390 1.00 78.38 86 TYR A N 1
ATOM 722 C CA . TYR A 1 86 ? 16.872 -5.076 -29.102 1.00 78.38 86 TYR A CA 1
ATOM 723 C C . TYR A 1 86 ? 16.275 -5.297 -30.499 1.00 78.38 86 TYR A C 1
ATOM 725 O O . TYR A 1 86 ? 17.005 -5.359 -31.490 1.00 78.38 86 TYR A O 1
ATOM 733 N N . LEU A 1 87 ? 14.943 -5.357 -30.589 1.00 80.62 87 LEU A N 1
ATOM 734 C CA . LEU A 1 87 ? 14.234 -5.565 -31.846 1.00 80.62 87 LEU A CA 1
ATOM 735 C C . LEU A 1 87 ? 14.379 -4.368 -32.793 1.00 80.62 87 LEU A C 1
ATOM 737 O O . LEU A 1 87 ? 14.579 -4.576 -33.987 1.00 80.62 87 LEU A O 1
ATOM 741 N N . SER A 1 88 ? 14.312 -3.131 -32.288 1.00 75.88 88 SER A N 1
ATOM 742 C CA . SER A 1 88 ? 14.467 -1.929 -33.117 1.00 75.88 88 SER A CA 1
ATOM 743 C C . SER A 1 88 ? 15.874 -1.827 -33.702 1.00 75.88 88 SER A C 1
ATOM 745 O O . SER A 1 88 ? 16.022 -1.558 -34.895 1.00 75.88 88 SER A O 1
ATOM 747 N N . ILE A 1 89 ? 16.901 -2.139 -32.907 1.00 72.88 89 ILE A N 1
ATOM 748 C CA . ILE A 1 89 ? 18.286 -2.198 -33.373 1.00 72.88 89 ILE A CA 1
ATOM 749 C C . ILE A 1 89 ? 18.429 -3.295 -34.430 1.00 72.88 89 ILE A C 1
ATOM 751 O O . ILE A 1 89 ? 18.877 -3.006 -35.539 1.00 72.88 89 ILE A O 1
ATOM 755 N N . TYR A 1 90 ? 17.999 -4.526 -34.136 1.00 76.25 90 TYR A N 1
ATOM 756 C CA . TYR A 1 90 ? 18.113 -5.647 -35.074 1.00 76.25 90 TYR A CA 1
ATOM 757 C C . TYR A 1 90 ? 17.406 -5.359 -36.405 1.00 76.25 90 TYR A C 1
ATOM 759 O O . TYR A 1 90 ? 17.993 -5.534 -37.474 1.00 76.25 90 TYR A O 1
ATOM 767 N N . LEU A 1 91 ? 16.171 -4.852 -36.345 1.00 77.06 91 LEU A N 1
ATOM 768 C CA . LEU A 1 91 ? 15.389 -4.509 -37.526 1.00 77.06 91 LEU A CA 1
ATOM 769 C C . LEU A 1 91 ? 16.036 -3.366 -38.314 1.00 77.06 91 LEU A C 1
ATOM 771 O O . LEU A 1 91 ? 16.125 -3.464 -39.531 1.00 77.06 91 LEU A O 1
ATOM 775 N N . SER A 1 92 ? 16.535 -2.315 -37.653 1.00 71.25 92 SER A N 1
ATOM 776 C CA . SER A 1 92 ? 17.203 -1.192 -38.332 1.00 71.25 92 SER A CA 1
ATOM 777 C C . SER A 1 92 ? 18.472 -1.626 -39.076 1.00 71.25 92 SER A C 1
ATOM 779 O O . SER A 1 92 ? 18.720 -1.193 -40.205 1.00 71.25 92 SER A O 1
ATOM 781 N N . ILE A 1 93 ? 19.246 -2.542 -38.489 1.00 70.56 93 ILE A N 1
ATOM 782 C CA . ILE A 1 93 ? 20.443 -3.113 -39.110 1.00 70.56 93 ILE A CA 1
ATOM 783 C C . ILE A 1 93 ? 20.041 -3.994 -40.298 1.00 70.56 93 ILE A C 1
ATOM 785 O O . ILE A 1 93 ? 20.556 -3.823 -41.398 1.00 70.56 93 ILE A O 1
ATOM 789 N N . TYR A 1 94 ? 19.070 -4.891 -40.121 1.00 74.69 94 TYR A N 1
ATOM 790 C CA . TYR A 1 94 ? 18.600 -5.757 -41.203 1.00 74.69 94 TYR A CA 1
ATOM 791 C C . TYR A 1 94 ? 18.013 -4.960 -42.381 1.00 74.69 94 TYR A C 1
ATOM 793 O O . TYR A 1 94 ? 18.320 -5.231 -43.547 1.00 74.69 94 TYR A O 1
ATOM 801 N N . LEU A 1 95 ? 17.200 -3.940 -42.092 1.00 69.31 95 LEU A N 1
ATOM 802 C CA . LEU A 1 95 ? 16.581 -3.085 -43.104 1.00 69.31 95 LEU A CA 1
ATOM 803 C C . LEU A 1 95 ? 17.624 -2.230 -43.837 1.00 69.31 95 LEU A C 1
ATOM 805 O O . LEU A 1 95 ? 17.543 -2.076 -45.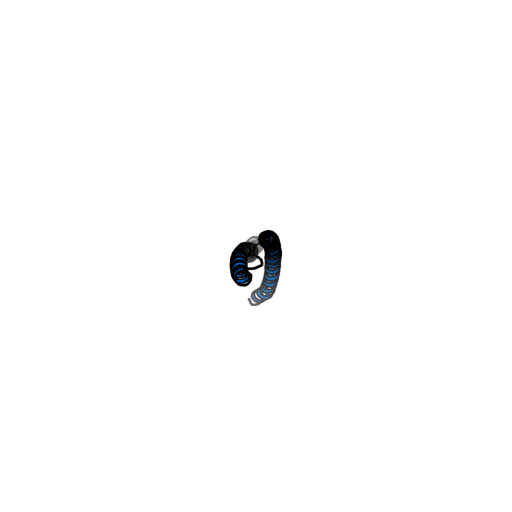049 1.00 69.31 95 LEU A O 1
ATOM 809 N N . SER A 1 96 ? 18.633 -1.705 -43.136 1.00 66.88 96 SER A N 1
ATOM 810 C CA . SER A 1 96 ? 19.711 -0.932 -43.773 1.00 66.88 96 SER A CA 1
ATOM 811 C C . SER A 1 96 ? 20.610 -1.796 -44.665 1.00 66.88 96 SER A C 1
ATOM 813 O O . SER A 1 96 ? 20.992 -1.362 -45.753 1.00 66.88 96 SER A O 1
ATOM 815 N N . ILE A 1 97 ? 20.890 -3.043 -44.276 1.00 65.88 97 ILE A N 1
ATOM 816 C CA . ILE A 1 97 ? 21.648 -4.000 -45.099 1.00 65.88 97 ILE A CA 1
ATOM 817 C C . ILE A 1 97 ? 20.844 -4.429 -46.339 1.00 65.88 97 ILE A C 1
ATOM 819 O O . ILE A 1 97 ? 21.377 -4.469 -47.445 1.00 65.88 97 ILE A O 1
ATOM 823 N N . SER A 1 98 ? 19.549 -4.716 -46.184 1.00 69.69 98 SER A N 1
ATOM 824 C CA . SER A 1 98 ? 18.681 -5.093 -47.314 1.00 69.69 98 SER A CA 1
ATOM 825 C C . SER A 1 98 ? 18.359 -3.921 -48.250 1.00 69.69 98 SER A C 1
ATOM 827 O O . SER A 1 98 ? 18.277 -4.107 -49.460 1.00 69.69 98 SER A O 1
ATOM 829 N N . ALA A 1 99 ? 18.234 -2.697 -47.735 1.00 63.38 99 ALA A N 1
ATOM 830 C CA . ALA A 1 99 ? 18.076 -1.507 -48.569 1.00 63.38 99 ALA A CA 1
ATOM 831 C C . ALA A 1 99 ? 19.370 -1.170 -49.328 1.00 63.38 99 ALA A C 1
ATOM 833 O O . ALA A 1 99 ? 19.321 -0.849 -50.516 1.00 63.38 99 ALA A O 1
ATOM 834 N N . SER A 1 100 ? 20.537 -1.289 -48.686 1.00 60.38 100 SER A N 1
ATOM 835 C CA . SER A 1 100 ? 21.829 -1.024 -49.336 1.00 60.38 100 SER A CA 1
ATOM 836 C C . SER A 1 100 ? 22.174 -2.034 -50.436 1.00 60.38 100 SER A C 1
ATOM 838 O O . SER A 1 100 ? 22.794 -1.645 -51.423 1.00 60.38 100 SER A O 1
ATOM 840 N N . SER A 1 101 ? 21.705 -3.285 -50.357 1.00 55.19 101 SER A N 1
ATOM 841 C CA . SER A 1 101 ? 21.865 -4.253 -51.454 1.00 55.19 101 SER A CA 1
ATOM 842 C C . SER A 1 101 ? 21.020 -3.914 -52.692 1.00 55.19 101 SER A C 1
ATOM 844 O O . SER A 1 101 ? 21.425 -4.231 -53.809 1.00 55.19 101 SER A O 1
ATOM 846 N N . SER A 1 102 ? 19.901 -3.198 -52.526 1.00 51.91 102 SER A N 1
ATOM 847 C CA . SER A 1 102 ? 19.116 -2.635 -53.640 1.00 51.91 102 SER A CA 1
ATOM 848 C C . SER A 1 102 ? 19.661 -1.299 -54.174 1.00 51.91 102 SER A C 1
ATOM 850 O O . SER A 1 102 ? 19.280 -0.860 -55.258 1.00 51.91 102 SER A O 1
ATOM 852 N N . LEU A 1 103 ? 20.587 -0.668 -53.442 1.00 46.41 103 LEU A N 1
ATOM 853 C CA . LEU A 1 103 ? 21.150 0.654 -53.720 1.00 46.41 103 LEU A CA 1
ATOM 854 C C . LEU A 1 103 ? 22.681 0.605 -53.779 1.00 46.41 103 LEU A C 1
ATOM 856 O O . LEU A 1 103 ? 23.373 1.331 -53.065 1.00 46.41 103 LEU A O 1
ATOM 860 N N . TYR A 1 104 ? 23.228 -0.167 -54.719 1.00 47.81 104 TYR A N 1
ATOM 861 C CA . TYR A 1 104 ? 24.660 -0.132 -55.063 1.00 47.81 104 TYR A CA 1
ATOM 862 C C . TYR A 1 104 ? 25.178 1.300 -55.389 1.00 47.81 104 TYR A C 1
ATOM 864 O O . TYR A 1 104 ? 26.380 1.530 -55.469 1.00 47.81 104 TYR A O 1
ATOM 872 N N . LEU A 1 105 ? 24.276 2.284 -55.539 1.00 45.19 105 LEU A N 1
ATOM 873 C CA . LEU A 1 105 ? 24.555 3.687 -55.852 1.00 45.19 105 LEU A CA 1
ATOM 874 C C . LEU A 1 105 ? 24.571 4.668 -54.656 1.00 45.19 105 LEU A C 1
ATOM 876 O O . LEU A 1 105 ? 24.993 5.804 -54.845 1.00 45.19 105 LEU A O 1
ATOM 880 N N . SER A 1 106 ? 24.134 4.296 -53.444 1.00 47.88 106 SER A N 1
ATOM 881 C CA . SER A 1 106 ? 24.045 5.237 -52.298 1.00 47.88 106 SER A CA 1
ATOM 882 C C . SER A 1 106 ? 25.123 5.025 -51.224 1.00 47.88 106 SER A C 1
ATOM 884 O O . SER A 1 106 ? 24.970 5.450 -50.079 1.00 47.88 106 SER A O 1
ATOM 886 N N . LEU A 1 107 ? 26.211 4.336 -51.576 1.00 42.34 107 LEU A N 1
ATOM 887 C CA . LEU A 1 107 ? 27.260 3.854 -50.666 1.00 42.34 107 LEU A CA 1
ATOM 888 C C . LEU A 1 107 ? 28.333 4.893 -50.274 1.00 42.34 107 LEU A C 1
ATOM 890 O O . LEU A 1 107 ? 29.340 4.523 -49.679 1.00 42.34 107 LEU A O 1
ATOM 894 N N . THR A 1 108 ? 28.154 6.188 -50.551 1.00 47.94 108 THR A N 1
ATOM 895 C CA . THR A 1 108 ? 29.199 7.206 -50.293 1.00 47.94 108 THR A CA 1
ATOM 896 C C . THR A 1 108 ? 28.778 8.364 -49.388 1.00 47.94 108 THR A C 1
ATOM 898 O O . THR A 1 108 ? 29.439 9.401 -49.393 1.00 47.94 108 THR A O 1
ATOM 901 N N . GLN A 1 109 ? 27.723 8.228 -48.572 1.00 59.34 109 GLN A N 1
ATOM 902 C CA . GLN A 1 109 ? 27.324 9.308 -47.660 1.00 59.34 109 GLN A CA 1
ATOM 903 C C . GLN A 1 109 ? 27.401 8.929 -46.171 1.00 59.34 109 GLN A C 1
ATOM 905 O O . GLN A 1 109 ? 26.512 8.246 -45.660 1.00 59.34 109 GLN A O 1
ATOM 910 N N . PRO A 1 110 ? 28.404 9.448 -45.423 1.00 61.69 110 PRO A N 1
ATOM 911 C CA . PRO A 1 110 ? 28.527 9.245 -43.971 1.00 61.69 110 PRO A CA 1
ATOM 912 C C . PRO A 1 110 ? 27.328 9.799 -43.180 1.00 61.69 110 PRO A C 1
ATOM 914 O O . PRO A 1 110 ? 27.096 9.412 -42.036 1.00 61.69 110 PRO A O 1
ATOM 917 N N . VAL A 1 111 ? 26.524 10.659 -43.812 1.00 64.19 111 VAL A N 1
ATOM 918 C CA . VAL A 1 111 ? 25.296 11.241 -43.256 1.00 64.19 111 VAL A CA 1
ATOM 919 C C . VAL A 1 111 ? 24.260 10.167 -42.904 1.00 64.19 111 VAL A C 1
ATOM 921 O O . VAL A 1 111 ? 23.583 10.291 -41.887 1.00 64.19 111 VAL A O 1
ATOM 924 N N . HIS A 1 112 ? 24.164 9.089 -43.692 1.00 66.25 112 HIS A N 1
ATOM 925 C CA . HIS A 1 112 ? 23.195 8.017 -43.442 1.00 66.25 112 HIS A CA 1
ATOM 926 C C . HIS A 1 112 ? 23.557 7.176 -42.213 1.00 66.25 112 HIS A C 1
ATOM 928 O O . HIS A 1 112 ? 22.686 6.786 -41.443 1.00 66.25 112 HIS A O 1
ATOM 934 N N . TYR A 1 113 ? 24.848 6.925 -41.995 1.00 66.88 113 TYR A N 1
ATOM 935 C CA . TYR A 1 113 ? 25.308 6.201 -40.812 1.00 66.88 113 TYR A CA 1
ATOM 936 C C . TYR A 1 113 ? 25.121 7.042 -39.543 1.00 66.88 113 TYR A C 1
ATOM 938 O O . TYR A 1 113 ? 24.666 6.540 -38.515 1.00 66.88 113 TYR A O 1
ATOM 946 N N . LEU A 1 114 ? 25.406 8.347 -39.633 1.00 70.38 114 LEU A N 1
ATOM 947 C CA . LEU A 1 114 ? 25.221 9.283 -38.527 1.00 70.38 114 LEU A CA 1
ATOM 948 C C . LEU A 1 114 ? 23.741 9.442 -38.148 1.00 70.38 114 LEU A C 1
ATOM 950 O O . LEU A 1 114 ? 23.428 9.482 -36.962 1.00 70.38 114 LEU A O 1
ATOM 954 N N . SER A 1 115 ? 22.828 9.493 -39.125 1.00 69.31 115 SER A N 1
ATOM 955 C CA . SER A 1 115 ? 21.390 9.606 -38.854 1.00 69.31 115 SER A CA 1
ATOM 956 C C . SER A 1 115 ? 20.827 8.349 -38.189 1.00 69.31 115 SER A C 1
ATOM 958 O O . SER A 1 115 ? 20.064 8.462 -37.230 1.00 69.31 115 SER A O 1
ATOM 960 N N . ILE A 1 116 ? 21.259 7.161 -38.621 1.00 69.06 116 ILE A N 1
ATOM 961 C CA . ILE A 1 116 ? 20.887 5.891 -37.985 1.00 69.06 116 ILE A CA 1
ATOM 962 C C . ILE A 1 116 ? 21.413 5.859 -36.548 1.00 69.06 116 ILE A C 1
ATOM 964 O O . ILE A 1 116 ? 20.631 5.651 -35.622 1.00 69.06 116 ILE A O 1
ATOM 968 N N . TYR A 1 117 ? 22.698 6.156 -36.336 1.00 71.00 117 TYR A N 1
ATOM 969 C CA . TYR A 1 117 ? 23.292 6.183 -34.998 1.00 71.00 117 TYR A CA 1
ATOM 970 C C . TYR A 1 117 ? 22.576 7.169 -34.064 1.00 71.00 117 TYR A C 1
ATOM 972 O O . TYR A 1 117 ? 22.214 6.808 -32.945 1.00 71.00 117 TYR A O 1
ATOM 980 N N . LEU A 1 118 ? 22.310 8.391 -34.535 1.00 76.75 118 LEU A N 1
ATOM 981 C CA . LEU A 1 118 ? 21.625 9.415 -33.750 1.00 76.75 118 LEU A CA 1
ATOM 982 C C . LEU A 1 118 ? 20.178 9.013 -33.437 1.00 76.75 118 LEU A C 1
ATOM 984 O O . LEU A 1 118 ? 19.720 9.219 -32.316 1.00 76.75 118 LEU A O 1
ATOM 988 N N . SER A 1 119 ? 19.469 8.403 -34.392 1.00 72.44 119 SER A N 1
ATOM 989 C CA . SER A 1 119 ? 18.096 7.925 -34.187 1.00 72.44 119 SER A CA 1
ATOM 990 C C . SER A 1 119 ? 18.022 6.798 -33.154 1.00 72.44 119 SER A C 1
ATOM 992 O O . SER A 1 119 ? 17.150 6.808 -32.284 1.00 72.44 119 SER A O 1
ATOM 994 N N . ILE A 1 120 ? 18.980 5.868 -33.178 1.00 71.56 120 ILE A N 1
ATOM 995 C CA . ILE A 1 120 ? 19.083 4.780 -32.204 1.00 71.56 120 ILE A CA 1
ATOM 996 C C . ILE A 1 120 ? 19.436 5.353 -30.830 1.00 71.56 120 ILE A C 1
ATOM 998 O O . ILE A 1 120 ? 18.759 5.064 -29.850 1.00 71.56 120 ILE A O 1
ATOM 1002 N N . TYR A 1 121 ? 20.439 6.228 -30.751 1.00 76.56 121 TYR A N 1
ATOM 1003 C CA . TYR A 1 121 ? 20.844 6.839 -29.488 1.00 76.56 121 TYR A CA 1
ATOM 1004 C C . TYR A 1 121 ? 19.707 7.643 -28.846 1.00 76.56 121 TYR A C 1
ATOM 1006 O O . TYR A 1 121 ? 19.407 7.463 -27.666 1.00 76.56 121 TYR A O 1
ATOM 1014 N N . LEU A 1 122 ? 19.038 8.500 -29.623 1.00 79.06 122 LEU A N 1
ATOM 1015 C CA . LEU A 1 122 ? 17.957 9.346 -29.125 1.00 79.06 122 LEU A CA 1
ATOM 1016 C C . LEU A 1 122 ? 16.729 8.520 -28.730 1.00 79.06 122 LEU A C 1
ATOM 1018 O O . LEU A 1 122 ? 16.135 8.792 -27.690 1.00 79.06 122 LEU A O 1
ATOM 1022 N N . SER A 1 123 ? 16.367 7.504 -29.522 1.00 73.94 123 SER A N 1
ATOM 1023 C CA . SER A 1 123 ? 15.235 6.628 -29.202 1.00 73.94 123 SER A CA 1
ATOM 1024 C C . SER A 1 123 ? 15.470 5.852 -27.910 1.00 73.94 123 SER A C 1
ATOM 1026 O O . SER A 1 123 ? 14.583 5.842 -27.064 1.00 73.94 123 SER A O 1
ATOM 1028 N N . ILE A 1 124 ? 16.672 5.303 -27.708 1.00 73.88 124 ILE A N 1
ATOM 1029 C CA . ILE A 1 124 ? 17.052 4.592 -26.482 1.00 73.88 124 ILE A CA 1
ATOM 1030 C C . ILE A 1 124 ? 17.068 5.541 -25.284 1.00 73.88 124 ILE A C 1
ATOM 1032 O O . ILE A 1 124 ? 16.482 5.241 -24.243 1.00 73.88 124 ILE A O 1
ATOM 1036 N N . TYR A 1 125 ? 17.725 6.695 -25.417 1.00 77.31 125 TYR A N 1
ATOM 1037 C CA . TYR A 1 125 ? 17.837 7.657 -24.324 1.00 77.31 125 TYR A CA 1
ATOM 1038 C C . TYR A 1 125 ? 16.458 8.156 -23.886 1.00 77.31 125 TYR A C 1
ATOM 1040 O O . TYR A 1 125 ? 16.134 8.125 -22.699 1.00 77.31 125 TYR A O 1
ATOM 1048 N N . LEU A 1 126 ? 15.622 8.557 -24.847 1.00 78.62 126 LEU A N 1
ATOM 1049 C CA . LEU A 1 126 ? 14.281 9.055 -24.572 1.00 78.62 126 LEU A CA 1
ATOM 1050 C C . LEU A 1 126 ? 13.374 7.947 -24.031 1.00 78.62 126 LEU A C 1
ATOM 1052 O O . LEU A 1 126 ? 12.653 8.193 -23.066 1.00 78.62 126 LEU A O 1
ATOM 1056 N N . SER A 1 127 ? 13.433 6.733 -24.597 1.00 75.25 127 SER A N 1
ATOM 1057 C CA . SER A 1 127 ? 12.620 5.614 -24.119 1.00 75.25 127 SER A CA 1
ATOM 1058 C C . SER A 1 127 ? 12.954 5.288 -22.675 1.00 75.25 127 SER A C 1
ATOM 1060 O O . SER A 1 127 ? 12.043 5.221 -21.867 1.00 75.25 127 SER A O 1
ATOM 1062 N N . ILE A 1 128 ? 14.242 5.170 -22.335 1.00 74.31 128 ILE A N 1
ATOM 1063 C CA . ILE A 1 128 ? 14.702 4.830 -20.985 1.00 74.31 128 ILE A CA 1
ATOM 1064 C C . ILE A 1 128 ? 14.354 5.947 -19.999 1.00 74.31 128 ILE A C 1
ATOM 1066 O O . ILE A 1 128 ? 13.800 5.675 -18.935 1.00 74.31 128 ILE A O 1
ATOM 1070 N N . TYR A 1 129 ? 14.662 7.201 -20.342 1.00 77.19 129 TYR A N 1
ATOM 1071 C CA . TYR A 1 129 ? 14.434 8.331 -19.445 1.00 77.19 129 TYR A CA 1
ATOM 1072 C C . TYR A 1 129 ? 12.944 8.514 -19.144 1.00 77.19 129 TYR A C 1
ATOM 1074 O O . TYR A 1 129 ? 12.546 8.582 -17.979 1.00 77.19 129 TYR A O 1
ATOM 1082 N N . LEU A 1 130 ? 12.112 8.541 -20.190 1.00 76.44 130 LEU A N 1
ATOM 1083 C CA . LEU A 1 130 ? 10.677 8.753 -20.047 1.00 76.44 130 LEU A CA 1
ATOM 1084 C C . LEU A 1 130 ? 10.014 7.562 -19.352 1.00 76.44 130 LEU A C 1
ATOM 1086 O O . LEU A 1 130 ? 9.211 7.761 -18.444 1.00 76.44 130 LEU A O 1
ATOM 1090 N N . SER A 1 131 ? 10.371 6.331 -19.731 1.00 75.19 131 SER A N 1
ATOM 1091 C CA . SER A 1 131 ? 9.764 5.142 -19.144 1.00 75.19 131 SER A CA 1
ATOM 1092 C C . SER A 1 131 ? 10.126 5.011 -17.672 1.00 75.19 131 SER A C 1
ATOM 1094 O O . SER A 1 131 ? 9.234 4.876 -16.848 1.00 75.19 131 SER A O 1
ATOM 1096 N N . ILE A 1 132 ? 11.409 5.093 -17.306 1.00 70.50 132 ILE A N 1
ATOM 1097 C CA . ILE A 1 132 ? 11.836 4.877 -15.919 1.00 70.50 132 ILE A CA 1
ATOM 1098 C C . ILE A 1 132 ? 11.230 5.942 -15.010 1.00 70.50 132 ILE A C 1
ATOM 1100 O O . ILE A 1 132 ? 10.665 5.600 -13.971 1.00 70.50 132 ILE A O 1
ATOM 1104 N N . TYR A 1 133 ? 11.302 7.213 -15.415 1.00 73.00 133 TYR A N 1
ATOM 1105 C CA . TYR A 1 133 ? 10.770 8.307 -14.612 1.00 73.00 133 TYR A CA 1
ATOM 1106 C C . TYR A 1 133 ? 9.255 8.184 -14.439 1.00 73.00 133 TYR A C 1
ATOM 1108 O O . TYR A 1 133 ? 8.755 8.214 -13.317 1.00 73.00 133 TYR A O 1
ATOM 1116 N N . HIS A 1 134 ? 8.519 7.992 -15.537 1.00 75.81 134 HIS A N 1
ATOM 1117 C CA . HIS A 1 134 ? 7.062 7.949 -15.492 1.00 75.81 134 HIS A CA 1
ATOM 1118 C C . HIS A 1 134 ? 6.552 6.706 -14.756 1.00 75.81 134 HIS A C 1
ATOM 1120 O O . HIS A 1 134 ? 5.640 6.805 -13.943 1.00 75.81 134 HIS A O 1
ATOM 1126 N N . ILE A 1 135 ? 7.171 5.546 -14.982 1.00 72.88 135 ILE A N 1
ATOM 1127 C CA . ILE A 1 135 ? 6.759 4.283 -14.368 1.00 72.88 135 ILE A CA 1
ATOM 1128 C C . ILE A 1 135 ? 7.042 4.294 -12.875 1.00 72.88 135 ILE A C 1
ATOM 1130 O O . ILE A 1 135 ? 6.125 4.030 -12.103 1.00 72.88 135 ILE A O 1
ATOM 1134 N N . LEU A 1 136 ? 8.266 4.612 -12.446 1.00 66.62 136 LEU A N 1
ATOM 1135 C CA . LEU A 1 136 ? 8.596 4.606 -11.020 1.00 66.62 136 LEU A CA 1
ATOM 1136 C C . LEU A 1 136 ? 7.779 5.651 -10.271 1.00 66.62 136 LEU A C 1
ATOM 1138 O O . LEU A 1 136 ? 7.200 5.338 -9.238 1.00 66.62 136 LEU A O 1
ATOM 1142 N N . PHE A 1 137 ? 7.686 6.868 -10.805 1.00 70.06 137 PHE A N 1
ATOM 1143 C CA . PHE A 1 137 ? 6.985 7.943 -10.118 1.00 70.06 137 PHE A CA 1
ATOM 1144 C C . PHE A 1 137 ? 5.482 7.675 -10.045 1.00 70.06 137 PHE A C 1
ATOM 1146 O O . PHE A 1 137 ? 4.909 7.710 -8.958 1.00 70.06 137 PHE A O 1
ATOM 1153 N N . LEU A 1 138 ? 4.844 7.354 -11.175 1.00 75.50 138 LEU A N 1
ATOM 1154 C CA . LEU A 1 138 ? 3.395 7.190 -11.235 1.00 75.50 138 LEU A CA 1
ATOM 1155 C C . LEU A 1 138 ? 2.939 5.912 -10.531 1.00 75.50 138 LEU A C 1
ATOM 1157 O O . LEU A 1 138 ? 2.002 5.972 -9.742 1.00 75.50 138 LEU A O 1
ATOM 1161 N N . SER A 1 139 ? 3.601 4.772 -10.765 1.00 72.88 139 SER A N 1
ATOM 1162 C CA . SER A 1 139 ? 3.199 3.512 -10.127 1.00 72.88 139 SER A CA 1
ATOM 1163 C C . SER A 1 139 ? 3.412 3.555 -8.618 1.00 72.88 139 SER A C 1
ATOM 1165 O O . SER A 1 139 ? 2.533 3.118 -7.879 1.00 72.88 139 SER A O 1
ATOM 1167 N N . PHE A 1 140 ? 4.518 4.139 -8.146 1.00 69.00 140 PHE A N 1
ATOM 1168 C CA . PHE A 1 140 ? 4.789 4.236 -6.718 1.00 69.00 140 PHE A CA 1
ATOM 1169 C C . PHE A 1 140 ? 3.815 5.197 -6.039 1.00 69.00 140 PHE A C 1
ATOM 1171 O O . PHE A 1 140 ? 3.151 4.799 -5.089 1.00 69.00 140 PHE A O 1
ATOM 1178 N N . LEU A 1 141 ? 3.648 6.424 -6.549 1.00 71.69 141 LEU A N 1
ATOM 1179 C CA . LEU A 1 141 ? 2.716 7.388 -5.954 1.00 71.69 141 LEU A CA 1
ATOM 1180 C C . LEU A 1 141 ? 1.275 6.901 -5.992 1.00 71.69 141 LEU A C 1
ATOM 1182 O O . LEU A 1 141 ? 0.592 6.957 -4.973 1.00 71.69 141 LEU A O 1
ATOM 1186 N N . PHE A 1 142 ? 0.815 6.420 -7.147 1.00 74.88 142 PHE A N 1
ATOM 1187 C CA . PHE A 1 142 ? -0.563 5.975 -7.303 1.00 74.88 142 PHE A CA 1
ATOM 1188 C C . PHE A 1 142 ? -0.853 4.784 -6.399 1.00 74.88 142 PHE A C 1
ATOM 1190 O O . PHE A 1 142 ? -1.851 4.780 -5.686 1.00 74.88 142 PHE A O 1
ATOM 1197 N N . CYS A 1 143 ? 0.041 3.797 -6.380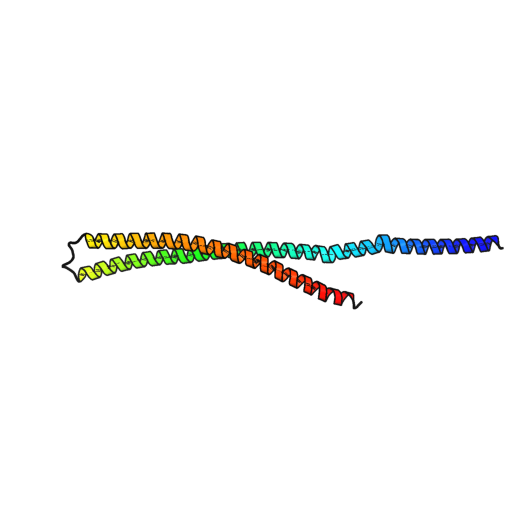 1.00 73.38 143 CYS A N 1
ATOM 1198 C CA . CYS A 1 143 ? -0.156 2.617 -5.567 1.00 73.38 143 CYS A CA 1
ATOM 1199 C C . CYS A 1 143 ? -0.086 2.959 -4.075 1.00 73.38 143 CYS A C 1
ATOM 1201 O O . CYS A 1 143 ? -0.985 2.568 -3.337 1.00 73.38 143 CYS A O 1
ATOM 1203 N N . PHE A 1 144 ? 0.907 3.723 -3.614 1.00 67.50 144 PHE A N 1
ATOM 1204 C CA . PHE A 1 144 ? 1.040 4.045 -2.191 1.00 67.50 144 PHE A CA 1
ATOM 1205 C C . PHE A 1 144 ? -0.122 4.918 -1.710 1.00 67.50 144 PHE A C 1
ATOM 1207 O O . PHE A 1 144 ? -0.736 4.620 -0.691 1.00 67.50 144 PHE A O 1
ATOM 1214 N N . TYR A 1 145 ? -0.479 5.953 -2.475 1.00 68.62 145 TYR A N 1
ATOM 1215 C CA . TYR A 1 145 ? -1.576 6.848 -2.122 1.00 68.62 145 TYR A CA 1
ATOM 1216 C C . TYR A 1 145 ? -2.920 6.120 -2.139 1.00 68.62 145 TYR A C 1
ATOM 1218 O O . TYR A 1 145 ? -3.640 6.140 -1.143 1.00 68.62 145 TYR A O 1
ATOM 1226 N N . LEU A 1 146 ? -3.251 5.438 -3.240 1.00 74.75 146 LEU A N 1
ATOM 1227 C CA . LEU A 1 146 ? -4.556 4.807 -3.400 1.00 74.75 146 LEU A CA 1
ATOM 1228 C C . LEU A 1 146 ? -4.714 3.586 -2.493 1.00 74.75 146 LEU A C 1
ATOM 1230 O O . LEU A 1 146 ? -5.758 3.445 -1.867 1.00 74.75 146 LEU A O 1
ATOM 1234 N N . SER A 1 147 ? -3.707 2.709 -2.399 1.00 74.44 147 SER A N 1
ATOM 1235 C CA . SER A 1 147 ? -3.828 1.478 -1.604 1.00 74.44 147 SER A CA 1
ATOM 1236 C C . SER A 1 147 ? -3.943 1.767 -0.113 1.00 74.44 147 SER A C 1
ATOM 1238 O O . SER A 1 147 ? -4.767 1.144 0.550 1.00 74.44 147 SER A O 1
ATOM 1240 N N . ILE A 1 148 ? -3.181 2.737 0.402 1.00 70.00 148 ILE A N 1
ATOM 1241 C CA . ILE A 1 148 ? -3.223 3.118 1.815 1.00 70.00 148 ILE A CA 1
ATOM 1242 C C . ILE A 1 148 ? -4.498 3.899 2.112 1.00 70.00 148 ILE A C 1
ATOM 1244 O O . ILE A 1 148 ? -5.179 3.612 3.092 1.00 70.00 148 ILE A O 1
ATOM 1248 N N . TYR A 1 149 ? -4.863 4.862 1.261 1.00 72.06 149 TYR A N 1
ATOM 1249 C CA . TYR A 1 149 ? -6.102 5.612 1.450 1.00 72.06 149 TYR A CA 1
ATOM 1250 C C . TYR A 1 149 ? -7.317 4.681 1.447 1.00 72.06 149 TYR A C 1
ATOM 1252 O O . TYR A 1 149 ? -8.154 4.749 2.345 1.00 72.06 149 TYR A O 1
ATOM 1260 N N . LEU A 1 150 ? -7.390 3.772 0.471 1.00 74.88 150 LEU A N 1
ATOM 1261 C CA . LEU A 1 150 ? -8.500 2.839 0.343 1.00 74.88 150 LEU A CA 1
ATOM 1262 C C . LEU A 1 150 ? -8.503 1.798 1.469 1.00 74.88 150 LEU A C 1
ATOM 1264 O O . LEU A 1 150 ? -9.576 1.489 1.977 1.00 74.88 150 LEU A O 1
ATOM 1268 N N . SER A 1 151 ? -7.344 1.282 1.899 1.00 74.12 151 SER A N 1
ATOM 1269 C CA . SER A 1 151 ? -7.276 0.316 3.006 1.00 74.12 151 SER A CA 1
ATOM 1270 C C . SER A 1 151 ? -7.695 0.941 4.334 1.00 74.12 151 SER A C 1
ATOM 1272 O O . SER A 1 151 ? -8.469 0.338 5.080 1.00 74.12 151 SER A O 1
ATOM 1274 N N . ILE A 1 152 ? -7.277 2.178 4.606 1.00 70.69 152 ILE A N 1
ATOM 1275 C CA . ILE A 1 152 ? -7.696 2.929 5.792 1.00 70.69 152 ILE A CA 1
ATOM 1276 C C . ILE A 1 152 ? -9.191 3.246 5.715 1.00 70.69 152 ILE A C 1
ATOM 1278 O O . ILE A 1 152 ? -9.928 2.966 6.655 1.00 70.69 152 ILE A O 1
ATOM 1282 N N . TYR A 1 153 ? -9.668 3.782 4.591 1.00 72.56 153 TYR A N 1
ATOM 1283 C CA . TYR A 1 153 ? -11.077 4.133 4.440 1.00 72.56 153 TYR A CA 1
ATOM 1284 C C . TYR A 1 153 ? -11.986 2.908 4.580 1.00 72.56 153 TYR A C 1
ATOM 1286 O O . TYR A 1 153 ? -12.959 2.937 5.331 1.00 72.56 153 TYR A O 1
ATOM 1294 N N . LEU A 1 154 ? -11.648 1.812 3.896 1.00 73.88 154 LEU A N 1
ATOM 1295 C CA . LEU A 1 154 ? -12.437 0.586 3.917 1.00 73.88 154 LEU A CA 1
ATOM 1296 C C . LEU A 1 154 ? -12.384 -0.096 5.286 1.00 73.88 154 LEU A C 1
ATOM 1298 O O . LEU A 1 154 ? -13.423 -0.552 5.756 1.00 73.88 154 LEU A O 1
ATOM 1302 N N . SER A 1 155 ? -11.216 -0.142 5.940 1.00 72.75 155 SER A N 1
ATOM 1303 C CA . SER A 1 155 ? -11.102 -0.714 7.288 1.00 72.75 155 SER A CA 1
ATOM 1304 C C . SER A 1 155 ? -11.952 0.063 8.285 1.00 72.75 155 SER A C 1
ATOM 1306 O O . SER A 1 155 ? -12.739 -0.560 8.986 1.00 72.75 155 SER A O 1
ATOM 1308 N N . ILE A 1 156 ? -11.892 1.398 8.281 1.00 71.06 156 ILE A N 1
ATOM 1309 C CA . ILE A 1 156 ? -12.714 2.251 9.151 1.00 71.06 156 ILE A CA 1
ATOM 1310 C C . ILE A 1 156 ? -14.203 2.087 8.836 1.00 71.06 156 ILE A C 1
ATOM 1312 O O . ILE A 1 156 ? -15.022 1.925 9.737 1.00 71.06 156 ILE A O 1
ATOM 1316 N N . TYR A 1 157 ? -14.583 2.120 7.560 1.00 73.00 157 TYR A N 1
ATOM 1317 C CA . TYR A 1 157 ? -15.988 2.014 7.178 1.00 73.00 157 TYR A CA 1
ATOM 1318 C C . TYR A 1 157 ? -16.582 0.662 7.586 1.00 73.00 157 TYR A C 1
ATOM 1320 O O . TYR A 1 157 ? -17.644 0.600 8.209 1.00 73.00 157 TYR A O 1
ATOM 1328 N N . LEU A 1 158 ? -15.876 -0.428 7.272 1.00 70.88 158 LEU A N 1
ATOM 1329 C CA . LEU A 1 158 ? -16.311 -1.781 7.593 1.00 70.88 158 LEU A CA 1
ATOM 1330 C C . LEU A 1 158 ? -16.366 -1.996 9.105 1.00 70.88 158 LEU A C 1
ATOM 1332 O O . LEU A 1 158 ? -17.290 -2.631 9.609 1.00 70.88 158 LEU A O 1
ATOM 1336 N N . SER A 1 159 ? -15.402 -1.443 9.834 1.00 67.50 159 SER A N 1
ATOM 1337 C CA . SER A 1 159 ? -15.318 -1.595 11.275 1.00 67.50 159 SER A CA 1
ATOM 1338 C C . SER A 1 159 ? -16.415 -0.808 12.003 1.00 67.50 159 SER A C 1
ATOM 1340 O O . SER A 1 159 ? -17.011 -1.327 12.950 1.00 67.50 159 SER A O 1
ATOM 1342 N N . ILE A 1 160 ? -16.770 0.386 11.514 1.00 67.50 160 ILE A N 1
ATOM 1343 C CA . ILE A 1 160 ? -17.934 1.150 11.979 1.00 67.50 160 ILE A CA 1
ATOM 1344 C C . ILE A 1 160 ? -19.217 0.378 11.674 1.00 67.50 160 ILE A C 1
ATOM 1346 O O . ILE A 1 160 ? -20.027 0.155 12.574 1.00 67.50 160 ILE A O 1
ATOM 1350 N N . TYR A 1 161 ? -19.392 -0.090 10.439 1.00 72.06 161 TYR A N 1
ATOM 1351 C CA . TYR A 1 161 ? -20.591 -0.822 10.038 1.00 72.06 161 TYR A CA 1
ATOM 1352 C C . TYR A 1 161 ? -20.802 -2.085 10.882 1.00 72.06 161 TYR A C 1
ATOM 1354 O O . TYR A 1 161 ? -21.893 -2.316 11.406 1.00 72.06 161 TYR A O 1
ATOM 1362 N N . LEU A 1 162 ? -19.739 -2.868 11.085 1.00 66.75 162 LEU A N 1
ATOM 1363 C CA . LEU A 1 162 ? -19.773 -4.072 11.906 1.00 66.75 162 LEU A CA 1
ATOM 1364 C C . LEU A 1 162 ? -20.072 -3.747 13.376 1.00 66.75 162 LEU A C 1
ATOM 1366 O O . LEU A 1 162 ? -20.839 -4.468 14.010 1.00 66.75 162 LEU A O 1
ATOM 1370 N N . SER A 1 163 ? -19.518 -2.649 13.907 1.00 64.94 163 SER A N 1
ATOM 1371 C CA . SER A 1 163 ? -19.786 -2.206 15.282 1.00 64.94 163 SER A CA 1
ATOM 1372 C C . SER A 1 163 ? -21.255 -1.831 15.498 1.00 64.94 163 SER A C 1
ATOM 1374 O O . SER A 1 163 ? -21.858 -2.250 16.484 1.00 64.94 163 SER A O 1
ATOM 1376 N N . ILE A 1 164 ? -21.866 -1.135 14.534 1.00 65.06 164 ILE A N 1
ATOM 1377 C CA . ILE A 1 164 ? -23.284 -0.758 14.568 1.00 65.06 164 ILE A CA 1
ATOM 1378 C C . ILE A 1 164 ? -24.161 -2.006 14.446 1.00 65.06 164 ILE A C 1
ATOM 1380 O O . ILE A 1 164 ? -25.093 -2.186 15.228 1.00 65.06 164 ILE A O 1
ATOM 1384 N N . TYR A 1 165 ? -23.845 -2.897 13.504 1.00 70.44 165 TYR A N 1
ATOM 1385 C CA . TYR A 1 165 ? -24.587 -4.140 13.308 1.00 70.44 165 TYR A CA 1
ATOM 1386 C C . TYR A 1 165 ? -24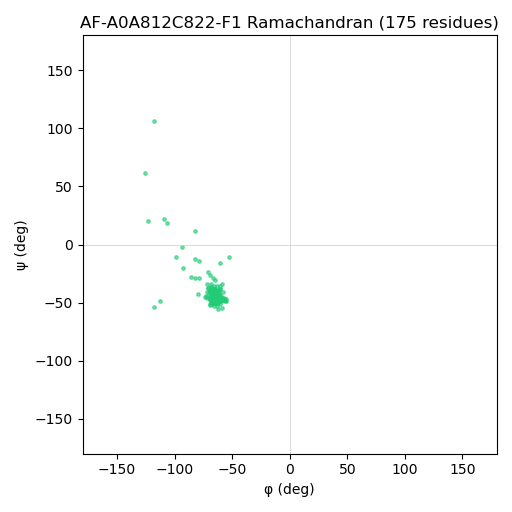.562 -5.029 14.561 1.00 70.44 165 TYR A C 1
ATOM 1388 O O . TYR A 1 165 ? -25.599 -5.545 14.981 1.00 70.44 165 TYR A O 1
ATOM 1396 N N . LEU A 1 166 ? -23.395 -5.184 15.194 1.00 64.44 166 LEU A N 1
ATOM 1397 C CA . LEU A 1 166 ? -23.250 -5.933 16.444 1.00 64.44 166 LEU A CA 1
ATOM 1398 C C . LEU A 1 166 ? -23.981 -5.269 17.612 1.00 64.44 166 LEU A C 1
ATOM 1400 O O . LEU A 1 166 ? -24.594 -5.983 18.395 1.00 64.44 166 LEU A O 1
ATOM 1404 N N . CYS A 1 167 ? -23.969 -3.940 17.713 1.00 64.06 167 CYS A N 1
ATOM 1405 C CA . CYS A 1 167 ? -24.717 -3.215 18.741 1.00 64.06 167 CYS A CA 1
ATOM 1406 C C . CYS A 1 167 ? -26.230 -3.485 18.615 1.00 64.06 167 CYS A C 1
ATOM 1408 O O . CYS A 1 167 ? -26.867 -3.979 19.542 1.00 64.06 167 CYS A O 1
ATOM 1410 N N . VAL A 1 168 ? -26.784 -3.311 17.409 1.00 66.38 168 VAL A N 1
ATOM 1411 C CA . VAL A 1 168 ? -28.218 -3.510 17.130 1.00 66.38 168 VAL A CA 1
ATOM 1412 C C . VAL A 1 168 ? -28.657 -4.972 17.294 1.00 66.38 168 VAL A C 1
ATOM 1414 O O . VAL A 1 168 ? -29.779 -5.248 17.723 1.00 66.38 168 VAL A O 1
ATOM 1417 N N . THR A 1 169 ? -27.803 -5.933 16.934 1.00 64.31 169 THR A N 1
ATOM 1418 C CA . THR A 1 169 ? -28.125 -7.368 17.051 1.00 64.31 169 THR A CA 1
ATOM 1419 C C . THR A 1 169 ? -27.823 -7.949 18.433 1.00 64.31 169 THR A C 1
ATOM 1421 O O . THR A 1 169 ? -28.497 -8.896 18.841 1.00 64.31 169 THR A O 1
ATOM 1424 N N . GLY A 1 170 ? -26.855 -7.390 19.160 1.00 58.16 170 GLY A N 1
ATOM 1425 C CA . GLY A 1 170 ? -26.517 -7.743 20.537 1.00 58.16 170 GLY A CA 1
ATOM 1426 C C . GLY A 1 170 ? -27.611 -7.338 21.522 1.00 58.16 170 GLY A C 1
ATOM 1427 O O . GLY A 1 170 ? -28.016 -8.162 22.341 1.00 58.16 170 GLY A O 1
ATOM 1428 N N . ASP A 1 171 ? -28.188 -6.143 21.360 1.00 49.34 171 ASP A N 1
ATOM 1429 C CA . ASP A 1 171 ? -29.310 -5.679 22.190 1.00 49.34 171 ASP A CA 1
ATOM 1430 C C . ASP A 1 171 ? -30.532 -6.607 22.101 1.00 49.34 171 ASP A C 1
ATOM 1432 O O . ASP A 1 171 ? -31.204 -6.861 23.099 1.00 49.34 171 ASP A O 1
ATOM 1436 N N . ARG A 1 172 ? -30.790 -7.217 20.936 1.00 44.38 172 ARG A N 1
ATOM 1437 C CA . ARG A 1 172 ? -31.894 -8.183 20.775 1.00 44.38 172 ARG A CA 1
ATOM 1438 C C . ARG A 1 172 ? -31.664 -9.517 21.482 1.00 44.38 172 ARG A C 1
ATOM 1440 O O . ARG A 1 172 ? -32.634 -10.213 21.763 1.00 44.38 172 ARG A O 1
ATOM 1447 N N . ARG A 1 173 ? -30.413 -9.906 21.748 1.00 47.81 173 ARG A N 1
ATOM 1448 C CA . ARG A 1 173 ? -30.111 -11.153 22.476 1.00 47.81 173 ARG A CA 1
ATOM 1449 C C . ARG A 1 173 ? -30.224 -10.973 23.989 1.00 47.81 173 ARG A C 1
ATOM 1451 O O . ARG A 1 173 ? -30.600 -11.925 24.661 1.00 47.81 173 ARG A O 1
ATOM 1458 N N . ASN A 1 174 ? -29.975 -9.766 24.500 1.00 45.50 174 ASN A N 1
ATOM 1459 C CA . ASN A 1 174 ? -30.108 -9.448 25.927 1.00 45.50 174 ASN A CA 1
ATOM 1460 C C . ASN A 1 174 ? -31.560 -9.218 26.383 1.00 45.50 174 ASN A C 1
ATOM 1462 O O . ASN A 1 174 ? -31.813 -9.213 27.580 1.00 45.50 174 ASN A O 1
ATOM 1466 N N . LEU A 1 175 ? -32.511 -9.043 25.458 1.00 41.31 175 LEU A N 1
ATOM 1467 C CA . LEU A 1 175 ? -33.937 -8.839 25.765 1.00 41.31 175 LEU A CA 1
ATOM 1468 C C . LEU A 1 175 ? -34.777 -10.135 25.764 1.00 41.31 175 LEU A C 1
ATOM 1470 O O . LEU A 1 175 ? -35.969 -10.075 26.044 1.00 41.31 175 LEU A O 1
ATOM 1474 N N . ASN A 1 176 ? -34.179 -11.291 25.449 1.00 35.88 176 ASN A N 1
ATOM 1475 C CA . ASN A 1 176 ? -34.873 -12.583 25.325 1.00 35.88 176 ASN A CA 1
ATOM 1476 C C . ASN A 1 176 ? -34.549 -13.586 26.459 1.00 35.88 176 ASN A C 1
ATOM 1478 O O . ASN A 1 176 ? -34.716 -14.792 26.266 1.00 35.88 176 ASN A O 1
ATOM 1482 N N . ILE A 1 177 ? -34.081 -13.114 27.618 1.00 38.84 177 ILE A N 1
ATOM 1483 C CA . ILE A 1 177 ? -33.881 -13.909 28.846 1.00 38.84 177 ILE A CA 1
ATOM 1484 C C . ILE A 1 177 ? -34.651 -13.220 29.968 1.00 38.84 177 ILE A C 1
ATOM 1486 O O . ILE A 1 177 ? -35.347 -13.937 30.719 1.00 38.84 177 ILE A O 1
#

Radius of gyration: 41.0 Å; Cα contacts (8 Å, |Δi|>4): 43; chains: 1; bounding box: 71×25×137 Å

Solvent-accessible surface area (backbone atoms only — not comparable to full-atom values): 9478 Å² total; per-residue (Å²): 112,70,70,59,54,52,51,54,51,52,50,52,51,51,52,51,51,50,51,52,50,52,52,52,48,44,46,61,71,48,49,51,55,50,51,53,50,48,48,41,59,71,46,51,48,55,49,56,49,51,51,54,50,50,47,52,49,39,50,53,50,33,52,51,51,39,52,54,48,46,51,52,53,50,53,53,50,52,51,51,50,53,51,50,52,52,50,50,52,53,50,53,53,52,49,50,55,58,50,45,72,77,34,84,82,68,83,82,54,72,64,60,60,50,51,51,52,50,52,53,52,50,50,52,52,49,50,50,52,52,46,53,52,51,49,54,51,49,47,49,52,51,38,54,54,50,39,49,52,48,35,51,51,49,44,53,52,52,51,50,52,51,49,52,52,47,52,64,54,49,57,61,61,73,73,75,120

Organism: Acanthosepion pharaonis (NCBI:txid158019)

Foldseek 3Di:
DVVVVVVVVVVVVVVVVVVVVVVVCCCPVPVVVVVVVVCCVVPVVVLVVVLVVLLVVLQVVLVVVLVVVLVVQVVVVVVVLVVVLVVVVVVLVVVVVVVVVVCVPPPPDVVVVVVSVVCSVCCNVCSCVVCVVCSNVVSNCVSNVVSNVCSNVVSVVVSVVVVVVCVVVVVVVVVPD

Mean predicted aligned error: 15.01 Å

pLDDT: mean 70.28, std 9.11, range [35.88, 84.31]

Sequence (177 aa):
MVQILCFIFTQHLSIYLSIYLSIYLSIYYILLPSIAFCFYLLHCVPFFLSHSVSIYLSIYLSIYFCLSHSFSFFLFHFVSIYLSIYLSIYLSIYLSISASSSLYLSLTQPVHYLSIYLSIYLSIYLSIYLSIYHILFLSFLFCFYLSIYLSIYLSIYLSIYLSIYLCVTGDRRNLNI

Secondary structure (DSSP, 8-state):
-HHHHHHHHHHHHHHHHHHHHHHHHHIIIIIHHHHHHHHIIIIIHHHHHHHHHHHHHHHHHHHHHHHHHHHHHHHHHHHHHHHHHHHHHHHHHHHHHHHHHH-TT-TT-HHHHHHHHHHHHHHHHHHHHHHHHHHHHHHHHHHHHHHHHHHHHHHHHHHHHHHHHHHHHHHHHHT--